Protein AF-A0A354P435-F1 (afdb_monomer)

pLDDT: mean 75.94, std 20.51, range [33.28, 97.5]

Structure (mmCIF, N/CA/C/O backbone):
data_AF-A0A354P435-F1
#
_entry.id   AF-A0A354P435-F1
#
loop_
_atom_site.group_PDB
_atom_site.id
_atom_site.type_symbol
_atom_site.label_atom_id
_atom_site.label_alt_id
_atom_site.label_comp_id
_atom_site.label_asym_id
_atom_site.label_entity_id
_atom_site.label_seq_id
_atom_site.pdbx_PDB_ins_code
_atom_site.Cartn_x
_atom_site.Cartn_y
_atom_site.Cartn_z
_atom_site.occupancy
_atom_site.B_iso_or_equiv
_atom_site.auth_seq_id
_atom_site.auth_comp_id
_atom_site.auth_asym_id
_atom_site.auth_atom_id
_atom_site.pdbx_PDB_model_num
ATOM 1 N N . MET A 1 1 ? 33.238 3.729 32.862 1.00 51.59 1 MET A N 1
ATOM 2 C CA . MET A 1 1 ? 32.490 3.722 31.586 1.00 51.59 1 MET A CA 1
ATOM 3 C C . MET A 1 1 ? 31.095 3.192 31.867 1.00 51.59 1 MET A C 1
ATOM 5 O O . MET A 1 1 ? 30.917 1.983 31.965 1.00 51.59 1 MET A O 1
ATOM 9 N N . GLU A 1 2 ? 30.137 4.091 32.095 1.00 50.66 2 GLU A N 1
ATOM 10 C CA . GLU A 1 2 ? 28.719 3.740 32.222 1.00 50.66 2 GLU A CA 1
ATOM 11 C C . GLU A 1 2 ? 28.223 3.178 30.891 1.00 50.66 2 GLU A C 1
ATOM 13 O O . GLU A 1 2 ? 28.259 3.849 29.859 1.00 50.66 2 GLU A O 1
ATOM 18 N N . LYS A 1 3 ? 27.780 1.921 30.902 1.00 51.03 3 LYS A N 1
ATOM 19 C CA . LYS A 1 3 ? 26.996 1.368 29.804 1.00 51.03 3 LYS A CA 1
ATOM 20 C C . LYS A 1 3 ? 25.630 2.036 29.884 1.00 51.03 3 LYS A C 1
ATOM 22 O O . LYS A 1 3 ? 24.844 1.690 30.760 1.00 51.03 3 LYS A O 1
ATOM 27 N N . ALA A 1 4 ? 25.383 3.011 29.013 1.00 50.28 4 ALA A N 1
ATOM 28 C CA . ALA A 1 4 ? 24.051 3.561 28.829 1.00 50.28 4 ALA A CA 1
ATOM 29 C C . ALA A 1 4 ? 23.113 2.398 28.491 1.00 50.28 4 ALA A C 1
ATOM 31 O O . ALA A 1 4 ? 23.251 1.755 27.447 1.00 50.28 4 ALA A O 1
ATOM 32 N N . ASP A 1 5 ? 22.222 2.092 29.430 1.00 56.50 5 ASP A N 1
ATOM 33 C CA . ASP A 1 5 ? 21.156 1.125 29.258 1.00 56.50 5 ASP A CA 1
ATOM 34 C C . ASP A 1 5 ? 20.372 1.569 28.020 1.00 56.50 5 ASP A C 1
ATOM 36 O O . ASP A 1 5 ? 19.836 2.683 27.984 1.00 56.50 5 ASP A O 1
ATOM 40 N N . LEU A 1 6 ? 20.401 0.749 26.962 1.00 55.97 6 LEU A N 1
ATOM 41 C CA . LEU A 1 6 ? 19.628 0.920 25.729 1.00 55.97 6 LEU A CA 1
ATOM 42 C C . LEU A 1 6 ? 18.161 0.678 26.090 1.00 55.97 6 LEU A C 1
ATOM 44 O O . LEU A 1 6 ? 17.543 -0.332 25.757 1.00 55.97 6 LEU A O 1
ATOM 48 N N . SER A 1 7 ? 17.660 1.647 26.852 1.00 48.50 7 SER A N 1
ATOM 49 C CA . SER A 1 7 ? 16.337 1.789 27.403 1.00 48.50 7 SER A CA 1
ATOM 50 C C . SER A 1 7 ? 15.348 1.432 26.321 1.00 48.50 7 SER A C 1
ATOM 52 O O . SER A 1 7 ? 15.351 2.011 25.231 1.00 48.50 7 SER A O 1
ATOM 54 N N . GLN A 1 8 ? 14.546 0.422 26.641 1.00 54.41 8 GLN A N 1
ATOM 55 C CA . GLN A 1 8 ? 13.443 -0.101 25.858 1.00 54.41 8 GLN A CA 1
ATOM 56 C C . GLN A 1 8 ? 12.551 1.060 25.412 1.00 54.41 8 GLN A C 1
ATOM 58 O O . GLN A 1 8 ? 11.610 1.462 26.103 1.00 54.41 8 GLN A O 1
ATOM 63 N N . LYS A 1 9 ? 12.879 1.641 24.255 1.00 67.12 9 LYS A N 1
ATOM 64 C CA . LYS A 1 9 ? 12.172 2.789 23.704 1.00 67.12 9 LYS A CA 1
ATOM 65 C C . LYS A 1 9 ? 10.749 2.317 23.462 1.00 67.12 9 LYS A C 1
ATOM 67 O O . LYS A 1 9 ? 10.516 1.437 22.631 1.00 67.12 9 LYS A O 1
ATOM 72 N N . ARG A 1 10 ? 9.814 2.822 24.272 1.00 72.81 10 ARG A N 1
ATOM 73 C CA . ARG A 1 10 ? 8.423 2.365 24.237 1.00 72.81 10 ARG A CA 1
ATOM 74 C C . ARG A 1 10 ? 7.924 2.451 22.793 1.00 72.81 10 ARG A C 1
ATOM 76 O O . ARG A 1 10 ? 8.144 3.482 22.153 1.00 72.81 10 ARG A O 1
ATOM 83 N N . PRO A 1 11 ? 7.274 1.398 22.270 1.00 77.50 11 PRO A N 1
ATOM 84 C CA . PRO A 1 11 ? 6.798 1.407 20.898 1.00 77.50 11 PRO A CA 1
ATOM 85 C C . PRO A 1 11 ? 5.846 2.587 20.714 1.00 77.50 11 PRO A C 1
ATOM 87 O O . PRO A 1 11 ? 4.908 2.764 21.498 1.00 77.50 11 PRO A O 1
ATOM 90 N N . VAL A 1 12 ? 6.101 3.399 19.690 1.00 88.69 12 VAL A N 1
ATOM 91 C CA . VAL A 1 12 ? 5.253 4.542 19.353 1.00 88.69 12 VAL A CA 1
ATOM 92 C C . VAL A 1 12 ? 3.862 4.014 19.007 1.00 88.69 12 VAL A C 1
ATOM 94 O O . VAL A 1 12 ? 3.699 3.195 18.102 1.00 88.69 12 VAL A O 1
ATOM 97 N N . ARG A 1 13 ? 2.849 4.452 19.761 1.00 88.31 13 ARG A N 1
ATOM 98 C CA . ARG A 1 13 ? 1.451 4.070 19.539 1.00 88.31 13 ARG A CA 1
ATOM 99 C C . ARG A 1 13 ? 0.707 5.224 18.893 1.00 88.31 13 ARG A C 1
ATOM 101 O O . ARG A 1 13 ? 0.706 6.337 19.414 1.00 88.31 13 ARG A O 1
ATOM 108 N N . LEU A 1 14 ? 0.040 4.941 17.782 1.00 96.12 14 LEU A N 1
ATOM 109 C CA . LEU A 1 14 ? -0.891 5.891 17.185 1.00 96.12 14 LEU A CA 1
ATOM 110 C C . LEU A 1 14 ? -2.218 5.808 17.942 1.00 96.12 14 LEU A C 1
ATOM 112 O O . LEU A 1 14 ? -2.542 4.770 18.519 1.00 96.12 14 LEU A O 1
ATOM 116 N N . HIS A 1 15 ? -3.008 6.872 17.928 1.00 97.06 15 HIS A N 1
ATOM 117 C CA . HIS A 1 15 ? -4.337 6.860 18.526 1.00 97.06 15 HIS A CA 1
ATOM 118 C C . HIS A 1 15 ? -5.317 7.679 17.692 1.00 97.06 15 HIS A C 1
ATOM 120 O O . HIS A 1 15 ? -4.935 8.631 17.017 1.00 97.06 15 HIS A O 1
ATOM 126 N N . TYR A 1 16 ? -6.593 7.304 17.737 1.00 96.25 16 TYR A N 1
ATOM 127 C CA . TYR A 1 16 ? -7.681 8.123 17.208 1.00 96.25 16 TYR A CA 1
ATOM 128 C C . TYR A 1 16 ? -8.895 8.071 18.130 1.00 96.25 16 TYR A C 1
ATOM 130 O O . TYR A 1 16 ? -9.105 7.094 18.847 1.00 96.25 16 TYR A O 1
ATOM 138 N N . THR A 1 17 ? -9.726 9.106 18.068 1.00 96.62 17 THR A N 1
ATOM 139 C CA . THR A 1 17 ? -10.997 9.150 18.793 1.00 96.62 17 THR A CA 1
ATOM 140 C C . THR A 1 17 ? -12.108 8.575 17.918 1.00 96.62 17 THR A C 1
ATOM 142 O O . THR A 1 17 ? -12.339 9.027 16.791 1.00 96.62 17 THR A O 1
ATOM 145 N N . ASN A 1 18 ? -12.796 7.542 18.404 1.00 94.81 18 ASN A N 1
ATOM 146 C CA . ASN A 1 18 ? -13.918 6.944 17.686 1.00 94.81 18 ASN A CA 1
ATOM 147 C C . ASN A 1 18 ? -15.184 7.825 17.766 1.00 94.81 18 ASN A C 1
ATOM 149 O O . ASN A 1 18 ? -15.210 8.860 18.425 1.00 94.81 18 ASN A O 1
ATOM 153 N N . SER A 1 19 ? -16.266 7.412 17.098 1.00 90.44 19 SER A N 1
ATOM 154 C CA . SER A 1 19 ? -17.538 8.157 17.120 1.00 90.44 19 SER A CA 1
ATOM 155 C C . SER A 1 19 ? -18.195 8.227 18.503 1.00 90.44 19 SER A C 1
ATOM 157 O O . SER A 1 19 ? -19.074 9.053 18.703 1.00 90.44 19 SER A O 1
ATOM 159 N N . LYS A 1 20 ? -17.770 7.382 19.449 1.00 94.94 20 LYS A N 1
ATOM 160 C CA . LYS A 1 20 ? -18.228 7.362 20.844 1.00 94.94 20 LYS A CA 1
ATOM 161 C C . LYS A 1 20 ? -17.321 8.186 21.772 1.00 94.94 20 LYS A C 1
ATOM 163 O O . LYS A 1 20 ? -17.438 8.057 22.984 1.00 94.94 20 LYS A O 1
ATOM 168 N N . GLY A 1 21 ? -16.366 8.949 21.233 1.00 95.81 21 GLY A N 1
ATOM 169 C CA . GLY A 1 21 ? -15.419 9.735 22.031 1.00 95.81 21 GLY A CA 1
ATOM 170 C C . GLY A 1 21 ? -14.309 8.922 22.709 1.00 95.81 21 GLY A C 1
ATOM 171 O O . GLY A 1 21 ? -13.486 9.496 23.414 1.00 95.81 21 GLY A O 1
ATOM 172 N N . LYS A 1 22 ? -14.235 7.599 22.501 1.00 96.81 22 LYS A N 1
ATOM 173 C CA . LYS A 1 22 ? -13.189 6.756 23.103 1.00 96.81 22 LYS A CA 1
ATOM 174 C C . LYS A 1 22 ? -11.916 6.795 22.264 1.00 96.81 22 LYS A C 1
ATOM 176 O O . LYS A 1 22 ? -11.985 6.656 21.039 1.00 96.81 22 LYS A O 1
ATOM 181 N N . GLN A 1 23 ? -10.767 6.917 22.926 1.00 97.06 23 GLN A N 1
ATOM 182 C CA . GLN A 1 23 ? -9.469 6.748 22.280 1.00 97.06 23 GLN A CA 1
ATOM 183 C C . GLN A 1 23 ? -9.223 5.274 21.952 1.00 97.06 23 GLN A C 1
ATOM 185 O O . GLN A 1 23 ? -9.435 4.387 22.777 1.00 97.06 23 GLN A O 1
ATOM 190 N N . VAL A 1 24 ? -8.770 5.021 20.731 1.00 96.69 24 VAL A N 1
ATOM 191 C CA . VAL A 1 24 ? -8.401 3.699 20.232 1.00 96.69 24 VAL A CA 1
ATOM 192 C C . VAL A 1 24 ? -6.930 3.742 19.850 1.00 96.69 24 VAL A C 1
ATOM 194 O O . VAL A 1 24 ? -6.546 4.509 18.966 1.00 96.69 24 VAL A O 1
ATOM 197 N N . CYS A 1 25 ? -6.119 2.918 20.510 1.00 96.88 25 CYS A N 1
ATOM 198 C CA . CYS A 1 25 ? -4.714 2.721 20.164 1.00 96.88 25 CYS A CA 1
ATOM 199 C C . CYS A 1 25 ? -4.604 1.922 18.864 1.00 96.88 25 CYS A C 1
ATOM 201 O O . CYS A 1 25 ? -5.295 0.920 18.706 1.00 96.88 25 CYS A O 1
ATOM 203 N N . ILE A 1 26 ? -3.721 2.335 17.959 1.00 97.38 26 ILE A N 1
ATOM 204 C CA . ILE A 1 26 ? -3.451 1.648 16.698 1.00 97.38 26 ILE A CA 1
ATOM 205 C C . ILE A 1 26 ? -2.001 1.151 16.689 1.00 97.38 26 ILE A C 1
ATOM 207 O O . ILE A 1 26 ? -1.064 1.919 16.928 1.00 97.38 26 ILE A O 1
ATOM 211 N N . GLY A 1 27 ? -1.816 -0.130 16.367 1.00 96.56 27 GLY A N 1
ATOM 212 C CA . GLY A 1 27 ? -0.502 -0.729 16.131 1.00 96.56 27 GLY A CA 1
ATOM 213 C C . GLY A 1 27 ? 0.021 -0.457 14.718 1.00 96.56 27 GLY A C 1
ATOM 214 O O . GLY A 1 27 ? -0.723 -0.556 13.743 1.00 96.56 27 GLY A O 1
ATOM 215 N N . ILE A 1 28 ? 1.311 -0.144 14.581 1.00 96.81 28 ILE A N 1
ATOM 216 C CA . ILE A 1 28 ? 1.961 0.024 13.273 1.00 96.81 28 ILE A CA 1
ATOM 217 C C . ILE A 1 28 ? 2.451 -1.342 12.779 1.00 96.81 28 ILE A C 1
ATOM 219 O O . ILE A 1 28 ? 3.323 -1.966 13.390 1.00 96.81 28 ILE A O 1
ATOM 223 N N . THR A 1 29 ? 1.910 -1.817 11.656 1.00 95.44 29 THR A N 1
ATOM 224 C CA . THR A 1 29 ? 2.346 -3.086 11.055 1.00 95.44 29 THR A CA 1
ATOM 225 C C . THR A 1 29 ? 3.684 -2.932 10.330 1.00 95.44 29 THR A C 1
ATOM 227 O O . THR A 1 29 ? 4.033 -1.856 9.840 1.00 95.44 29 THR A O 1
ATOM 230 N N . HIS A 1 30 ? 4.443 -4.025 10.201 1.00 94.56 30 HIS A N 1
ATOM 231 C CA . HIS A 1 30 ? 5.669 -4.037 9.393 1.00 94.56 30 HIS A CA 1
ATOM 232 C C . HIS A 1 30 ? 5.403 -3.634 7.928 1.00 94.56 30 HIS A C 1
ATOM 234 O O . HIS A 1 30 ? 6.165 -2.869 7.336 1.00 94.56 30 HIS A O 1
ATOM 240 N N . HIS A 1 31 ? 4.272 -4.073 7.361 1.00 93.94 31 HIS A N 1
ATOM 241 C CA . HIS A 1 31 ? 3.876 -3.701 6.003 1.00 93.94 31 HIS A CA 1
ATOM 242 C C . HIS A 1 31 ? 3.685 -2.187 5.848 1.00 93.94 31 HIS A C 1
ATOM 244 O O . HIS A 1 31 ? 4.185 -1.601 4.885 1.00 93.94 31 HIS A O 1
ATOM 250 N N . ALA A 1 32 ? 3.009 -1.542 6.803 1.00 95.56 32 ALA A N 1
ATOM 251 C CA . ALA A 1 32 ? 2.801 -0.100 6.779 1.00 95.56 32 ALA A CA 1
ATOM 252 C C . ALA A 1 32 ? 4.120 0.681 6.824 1.00 95.56 32 ALA A C 1
ATOM 254 O O . ALA A 1 32 ? 4.269 1.616 6.040 1.00 95.56 32 ALA A O 1
ATOM 255 N N . ARG A 1 33 ? 5.097 0.259 7.643 1.00 96.06 33 ARG A N 1
ATOM 256 C CA . ARG A 1 33 ? 6.444 0.867 7.681 1.00 96.06 33 ARG A CA 1
ATOM 257 C C . ARG A 1 33 ? 7.120 0.820 6.316 1.00 96.06 33 ARG A C 1
ATOM 259 O O . ARG A 1 33 ? 7.499 1.854 5.771 1.00 96.06 33 ARG A O 1
ATOM 266 N N . LYS A 1 34 ? 7.188 -0.375 5.716 1.00 93.88 34 LYS A N 1
ATOM 267 C CA . LYS A 1 34 ? 7.800 -0.575 4.393 1.00 93.88 34 LYS A CA 1
ATOM 268 C C . LYS A 1 34 ? 7.133 0.294 3.330 1.00 93.88 34 LYS A C 1
ATOM 270 O O . LYS A 1 34 ? 7.813 0.908 2.511 1.00 93.88 34 LYS A O 1
ATOM 275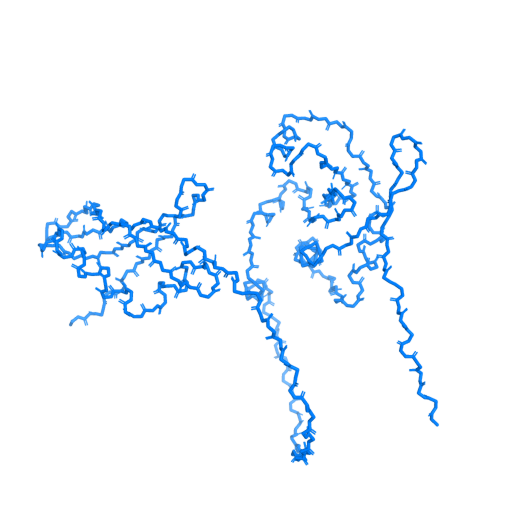 N N . ARG A 1 35 ? 5.799 0.371 3.340 1.00 94.19 35 ARG A N 1
ATOM 276 C CA . ARG A 1 35 ? 5.052 1.215 2.400 1.00 94.19 35 ARG A CA 1
ATOM 277 C C . ARG A 1 35 ? 5.284 2.694 2.641 1.00 94.19 35 ARG A C 1
ATOM 279 O O . ARG A 1 35 ? 5.464 3.413 1.666 1.00 94.19 35 ARG A O 1
ATOM 286 N N . PHE A 1 36 ? 5.328 3.135 3.892 1.00 95.69 36 PHE A N 1
ATOM 287 C CA . PHE A 1 36 ? 5.611 4.524 4.224 1.00 95.69 36 PHE A CA 1
ATOM 288 C C . PHE A 1 36 ? 6.972 4.962 3.674 1.00 95.69 36 PHE A C 1
ATOM 290 O O . PHE A 1 36 ? 7.004 5.923 2.915 1.00 95.69 36 PHE A O 1
ATOM 297 N N . ILE A 1 37 ? 8.047 4.205 3.931 1.00 94.44 37 ILE A N 1
ATOM 298 C CA . ILE A 1 37 ? 9.397 4.488 3.402 1.00 94.44 37 ILE A CA 1
ATOM 299 C C . ILE A 1 37 ? 9.375 4.586 1.870 1.00 94.44 37 ILE A C 1
ATOM 301 O O . ILE A 1 37 ? 9.835 5.570 1.297 1.00 94.44 37 ILE A O 1
ATOM 305 N N . GLN A 1 38 ? 8.764 3.602 1.198 1.00 91.38 38 GLN A N 1
ATOM 306 C CA . GLN A 1 38 ? 8.655 3.604 -0.265 1.00 91.38 38 GLN A CA 1
ATOM 307 C C . GLN A 1 38 ? 7.917 4.838 -0.796 1.00 91.38 38 GLN A C 1
ATOM 309 O O . GLN A 1 38 ? 8.295 5.390 -1.823 1.00 91.38 38 GLN A O 1
ATOM 314 N N . ARG A 1 39 ? 6.827 5.258 -0.143 1.00 93.12 39 ARG A N 1
ATOM 315 C CA . ARG A 1 39 ? 6.047 6.421 -0.590 1.00 93.12 39 ARG A CA 1
ATOM 316 C C . ARG A 1 39 ? 6.707 7.736 -0.220 1.00 93.12 39 ARG A C 1
ATOM 318 O O . ARG A 1 39 ? 6.530 8.695 -0.965 1.00 93.12 39 ARG A O 1
ATOM 325 N N . TRP A 1 40 ? 7.467 7.761 0.869 1.00 94.25 40 TRP A N 1
ATOM 326 C CA . TRP A 1 40 ? 8.209 8.927 1.316 1.00 94.25 40 TRP A CA 1
ATOM 327 C C . TRP A 1 40 ? 9.180 9.394 0.240 1.00 94.25 40 TRP A C 1
ATOM 329 O O . TRP A 1 40 ? 9.009 10.500 -0.257 1.00 94.25 40 TRP A O 1
ATOM 339 N N . GLY A 1 41 ? 10.079 8.521 -0.228 1.00 90.81 41 GLY A N 1
ATOM 340 C CA . GLY A 1 41 ? 11.044 8.878 -1.277 1.00 90.81 41 GLY A CA 1
ATOM 341 C C . GLY A 1 41 ? 10.390 9.317 -2.595 1.00 90.81 41 GLY A C 1
ATOM 342 O O . GLY A 1 41 ? 10.936 10.130 -3.328 1.00 90.81 41 GLY A O 1
ATOM 343 N N . CYS A 1 42 ? 9.171 8.853 -2.895 1.00 88.06 42 CYS A N 1
ATOM 344 C CA . CYS A 1 42 ? 8.434 9.315 -4.076 1.00 88.06 42 CYS A CA 1
ATOM 345 C C . CYS A 1 42 ? 7.790 10.703 -3.908 1.00 88.06 42 CYS A C 1
ATOM 347 O O . CYS A 1 42 ? 7.512 11.393 -4.900 1.00 88.06 42 CYS A O 1
ATOM 349 N N . ILE A 1 43 ? 7.428 11.079 -2.681 1.00 91.06 43 ILE A N 1
ATOM 350 C CA . ILE A 1 43 ? 6.786 12.366 -2.388 1.00 91.06 43 ILE A CA 1
ATOM 351 C C . ILE A 1 43 ? 7.848 13.430 -2.107 1.00 91.06 43 ILE A C 1
ATOM 353 O O . ILE A 1 43 ? 7.715 14.527 -2.644 1.00 91.06 43 ILE A O 1
ATOM 357 N N . TYR A 1 44 ? 8.881 13.073 -1.346 1.00 91.69 44 TYR A N 1
ATOM 358 C CA . TYR A 1 44 ? 9.967 13.923 -0.864 1.00 91.69 44 TYR A CA 1
ATOM 359 C C . TYR A 1 44 ? 11.315 13.346 -1.331 1.00 91.69 44 TYR A C 1
ATOM 361 O O . TYR A 1 44 ? 12.010 12.703 -0.545 1.00 91.69 44 TYR A O 1
ATOM 369 N N . PRO A 1 45 ? 11.667 13.502 -2.620 1.00 90.12 45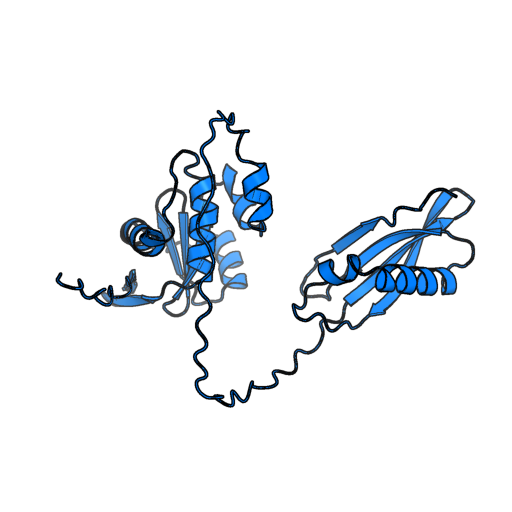 PRO A N 1
ATOM 370 C CA . PRO A 1 45 ? 12.885 12.906 -3.173 1.00 90.12 45 PRO A CA 1
ATOM 371 C C . PRO A 1 45 ? 14.165 13.473 -2.546 1.00 90.12 45 PRO A C 1
ATOM 373 O O . PRO A 1 45 ? 15.150 12.754 -2.436 1.00 90.12 45 PRO A O 1
ATOM 376 N N . ASP A 1 46 ? 14.127 14.720 -2.074 1.00 93.69 46 ASP A N 1
ATOM 377 C CA . ASP A 1 46 ? 15.288 15.420 -1.510 1.00 93.69 46 ASP A CA 1
ATOM 378 C C . ASP A 1 46 ? 15.432 15.215 0.008 1.00 93.69 46 ASP A C 1
ATOM 380 O O . ASP A 1 46 ? 16.228 15.880 0.666 1.00 93.69 46 ASP A O 1
ATOM 384 N N . THR A 1 47 ? 14.615 14.345 0.606 1.00 92.62 47 THR A N 1
ATOM 385 C CA . THR A 1 47 ? 14.604 14.116 2.054 1.00 92.62 47 THR A CA 1
ATOM 386 C C . THR A 1 47 ? 14.714 12.633 2.350 1.00 92.62 47 THR A C 1
ATOM 388 O O . THR A 1 47 ? 13.732 11.889 2.264 1.00 92.62 47 THR A O 1
ATOM 391 N N . GLU A 1 48 ? 15.906 12.208 2.755 1.00 90.81 48 GLU A N 1
ATOM 392 C CA . GLU A 1 48 ? 16.121 10.848 3.228 1.00 90.81 48 GLU A CA 1
ATOM 393 C C . GLU A 1 48 ? 15.391 10.605 4.552 1.00 90.81 48 GLU A C 1
ATOM 395 O O . GLU A 1 48 ? 15.325 11.464 5.434 1.00 90.81 48 GLU A O 1
ATOM 400 N N . LEU A 1 49 ? 14.805 9.415 4.674 1.00 93.69 49 LEU A N 1
ATOM 401 C CA . LEU A 1 49 ? 14.086 8.992 5.866 1.00 93.69 49 LEU A CA 1
ATOM 402 C C . LEU A 1 49 ? 14.897 7.914 6.578 1.00 93.69 49 LEU A C 1
ATOM 404 O O . LEU A 1 49 ? 15.001 6.795 6.076 1.00 93.69 49 LEU A O 1
ATOM 408 N N . ASP A 1 50 ? 15.416 8.239 7.762 1.00 93.06 50 ASP A N 1
ATOM 409 C CA . ASP A 1 50 ? 16.108 7.272 8.614 1.00 93.06 50 ASP A CA 1
ATOM 410 C C . ASP A 1 50 ? 15.131 6.165 9.067 1.00 93.0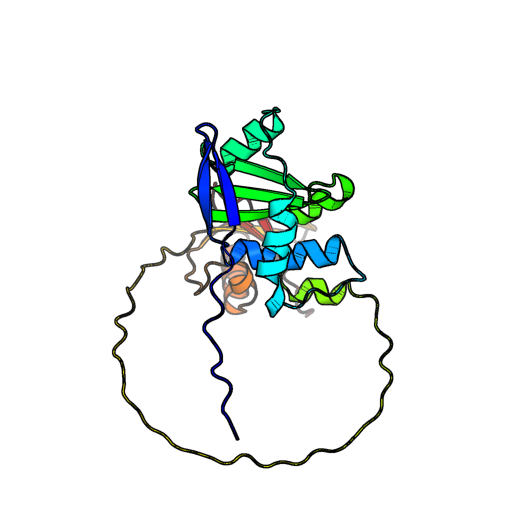6 50 ASP A C 1
ATOM 412 O O . ASP A 1 50 ? 14.133 6.476 9.739 1.00 93.06 50 ASP A O 1
ATOM 416 N N . PRO A 1 51 ? 15.407 4.878 8.759 1.00 89.81 51 PRO A N 1
ATOM 417 C CA . PRO A 1 51 ? 14.612 3.739 9.206 1.00 89.81 51 PRO A CA 1
ATOM 418 C C . PRO A 1 51 ? 14.311 3.723 10.711 1.00 89.81 51 PRO A C 1
ATOM 420 O O . PRO A 1 51 ? 13.213 3.316 11.099 1.00 89.81 51 PRO A O 1
ATOM 423 N N . ALA A 1 52 ? 15.231 4.197 11.560 1.00 90.12 52 ALA A N 1
ATOM 424 C CA . ALA A 1 52 ? 15.044 4.218 13.013 1.00 90.12 52 ALA A CA 1
ATOM 425 C C . ALA A 1 52 ? 13.984 5.239 13.473 1.00 90.12 52 ALA A C 1
ATOM 427 O O . ALA A 1 52 ? 13.440 5.128 14.574 1.00 90.12 52 ALA A O 1
ATOM 428 N N . THR A 1 53 ? 13.650 6.217 12.625 1.00 94.56 53 THR A N 1
ATOM 429 C CA . THR A 1 53 ? 12.692 7.296 12.925 1.00 94.56 53 THR A CA 1
ATOM 430 C C . THR A 1 53 ? 11.324 7.108 12.269 1.00 94.56 53 THR A C 1
ATOM 432 O O . THR A 1 53 ? 10.415 7.909 12.502 1.00 94.56 53 THR A O 1
ATOM 435 N N . VAL A 1 54 ? 11.141 6.042 11.483 1.00 95.88 54 VAL A N 1
ATOM 436 C CA . VAL A 1 54 ? 9.933 5.807 10.673 1.00 95.88 54 VAL A CA 1
ATOM 437 C C . VAL A 1 54 ? 8.662 5.816 11.517 1.00 95.88 54 VAL A C 1
ATOM 439 O O . VAL A 1 54 ? 7.698 6.483 11.148 1.00 95.88 54 VAL A O 1
ATOM 442 N N . ASP A 1 55 ? 8.652 5.133 12.662 1.00 96.38 55 ASP A N 1
ATOM 443 C CA . ASP A 1 55 ? 7.463 5.062 13.520 1.00 96.38 55 ASP A CA 1
ATOM 444 C C . ASP A 1 55 ? 7.101 6.433 14.107 1.00 96.38 55 ASP A C 1
ATOM 446 O O . ASP A 1 55 ? 5.926 6.806 14.130 1.00 96.38 55 ASP A O 1
ATOM 450 N N . SER A 1 56 ? 8.107 7.219 14.501 1.00 95.81 56 SER A N 1
ATOM 451 C CA . SER A 1 56 ? 7.920 8.595 14.972 1.00 95.81 56 SER A CA 1
ATOM 452 C C . SER A 1 56 ? 7.356 9.491 13.871 1.00 95.81 56 SER A C 1
ATOM 454 O O . SER A 1 56 ? 6.417 10.245 14.114 1.00 95.81 56 SER A O 1
ATOM 456 N N . LYS A 1 57 ? 7.870 9.372 12.641 1.00 96.62 57 LYS A N 1
ATOM 457 C CA . LYS A 1 57 ? 7.392 10.146 11.486 1.00 96.62 57 LYS A CA 1
ATOM 458 C C . LYS A 1 57 ? 5.982 9.750 11.061 1.00 96.62 57 LYS A C 1
ATOM 460 O O . LYS A 1 57 ? 5.166 10.620 10.765 1.00 96.62 57 LYS A O 1
ATOM 465 N N . ILE A 1 58 ? 5.654 8.458 11.090 1.00 97.06 58 ILE A N 1
ATOM 466 C CA . ILE A 1 58 ? 4.279 7.989 10.887 1.00 97.06 58 ILE A CA 1
ATOM 467 C C . ILE A 1 58 ? 3.362 8.608 11.944 1.00 97.06 58 ILE A C 1
ATOM 469 O O . ILE A 1 58 ? 2.295 9.096 11.586 1.00 97.06 58 ILE A O 1
ATOM 473 N N . ALA A 1 59 ? 3.766 8.625 13.217 1.00 97.19 59 ALA A N 1
ATOM 474 C CA . ALA A 1 59 ? 2.963 9.201 14.292 1.00 97.19 59 ALA A CA 1
ATOM 475 C C . ALA A 1 59 ? 2.746 10.706 14.150 1.00 97.19 59 ALA A C 1
ATOM 477 O O . ALA A 1 59 ? 1.610 11.165 14.268 1.00 97.19 59 ALA A O 1
ATOM 478 N N . GLU A 1 60 ? 3.800 11.448 13.822 1.00 96.25 60 GLU A N 1
ATOM 479 C CA . GLU A 1 60 ? 3.751 12.887 13.556 1.00 96.25 60 GLU A CA 1
ATOM 480 C C . GLU A 1 60 ? 2.747 13.222 12.443 1.00 96.25 60 GLU A C 1
ATOM 482 O O . GLU A 1 60 ? 1.874 14.073 12.619 1.00 96.25 60 GLU A O 1
ATOM 487 N N . PHE A 1 61 ? 2.818 12.512 11.312 1.00 97.06 61 PHE A N 1
ATOM 488 C CA . PHE A 1 61 ? 1.895 12.724 10.196 1.00 97.06 61 PHE A CA 1
ATOM 489 C C . PHE A 1 61 ? 0.480 12.244 10.518 1.00 97.06 61 PHE A C 1
ATOM 491 O O . PHE A 1 61 ? -0.493 12.881 10.115 1.00 97.06 61 PHE A O 1
ATOM 498 N N . PHE A 1 62 ? 0.346 11.121 11.229 1.00 97.50 62 PHE A N 1
ATOM 499 C CA . PHE A 1 62 ? -0.952 10.558 11.584 1.00 97.50 62 PHE A CA 1
ATOM 500 C C . PHE A 1 62 ? -1.725 11.471 12.541 1.00 97.50 62 PHE A C 1
ATOM 502 O O . PHE A 1 62 ? -2.933 11.636 12.372 1.00 97.50 62 PHE A O 1
ATOM 509 N N . ALA A 1 63 ? -1.042 12.116 13.490 1.00 96.62 63 ALA A N 1
ATOM 510 C CA . ALA A 1 63 ? -1.647 13.064 14.429 1.00 96.62 63 ALA A CA 1
ATOM 511 C C . ALA A 1 63 ? -2.348 14.240 13.725 1.00 96.62 63 ALA A C 1
ATOM 513 O O . ALA A 1 63 ? -3.315 14.789 14.244 1.00 96.62 63 ALA A O 1
ATOM 514 N N . GLN A 1 64 ? -1.911 14.584 12.512 1.00 97.38 64 GLN A N 1
ATOM 515 C CA . GLN A 1 64 ? -2.468 15.673 11.707 1.00 97.38 64 GLN A CA 1
ATOM 516 C C . GLN A 1 64 ? -3.539 15.201 10.708 1.00 97.38 64 GLN A C 1
ATOM 518 O O . GLN A 1 64 ? -3.957 15.949 9.816 1.00 97.38 64 GLN A O 1
ATOM 523 N N . THR A 1 65 ? -3.959 13.937 10.786 1.00 97.00 65 THR A N 1
ATOM 524 C CA . THR A 1 65 ? -4.923 13.373 9.840 1.00 97.00 65 THR A CA 1
ATOM 525 C C . THR A 1 65 ? -6.364 13.716 10.170 1.00 97.00 65 THR A C 1
ATOM 527 O O . THR A 1 65 ? -6.786 13.806 11.318 1.00 97.00 65 THR A O 1
ATOM 530 N N . ILE A 1 66 ? -7.166 13.814 9.111 1.00 95.62 66 ILE A N 1
ATOM 531 C CA . ILE A 1 66 ? -8.615 13.943 9.199 1.00 95.62 66 ILE A CA 1
ATOM 532 C C . ILE A 1 66 ? -9.244 12.620 8.763 1.00 95.62 66 ILE A C 1
ATOM 534 O O . ILE A 1 66 ? -9.021 12.142 7.639 1.00 95.62 66 ILE A O 1
ATOM 538 N N . ARG A 1 67 ? -10.069 12.035 9.642 1.00 95.38 67 ARG A N 1
ATOM 539 C CA . ARG A 1 67 ? -10.864 10.841 9.323 1.00 95.38 67 ARG A CA 1
ATOM 540 C C . ARG A 1 67 ? -11.845 11.159 8.197 1.00 95.38 67 ARG A C 1
ATOM 542 O O . ARG A 1 67 ? -12.691 12.041 8.319 1.00 95.38 67 ARG A O 1
ATOM 549 N N . GLN A 1 68 ? -11.764 10.399 7.112 1.00 91.81 68 GLN A N 1
ATOM 550 C CA . GLN A 1 68 ? -12.664 10.534 5.973 1.00 91.81 68 GLN A CA 1
ATOM 551 C C . GLN A 1 68 ? -14.024 9.916 6.318 1.00 91.81 68 GLN A C 1
ATOM 553 O O . GLN A 1 68 ? -14.118 8.711 6.546 1.00 91.81 68 GLN A O 1
ATOM 558 N N . LYS A 1 69 ? -15.072 10.747 6.369 1.00 87.38 69 LYS A N 1
ATOM 559 C CA . LYS A 1 69 ? -16.456 10.316 6.645 1.00 87.38 69 LYS A CA 1
ATOM 560 C C . LYS A 1 69 ? -17.271 10.070 5.371 1.00 87.38 69 LYS A C 1
ATOM 562 O O . LYS A 1 69 ? -18.243 9.326 5.408 1.00 87.38 69 LYS A O 1
ATOM 567 N N . THR A 1 70 ? -16.886 10.687 4.254 1.00 79.44 70 THR A N 1
ATOM 568 C CA . THR A 1 70 ? -17.672 10.666 3.016 1.00 79.44 70 THR A CA 1
ATOM 569 C C . THR A 1 70 ? -17.356 9.435 2.166 1.00 79.44 70 THR A C 1
ATOM 571 O O . THR A 1 70 ? -16.194 9.126 1.876 1.00 79.44 70 THR A O 1
ATOM 574 N N . TYR A 1 71 ? -18.412 8.738 1.744 1.00 71.56 71 TYR A N 1
ATOM 575 C CA . TYR A 1 71 ? -18.329 7.484 0.998 1.00 71.56 71 TYR A CA 1
ATOM 576 C C . TYR A 1 71 ? -18.666 7.673 -0.483 1.00 71.56 71 TYR A C 1
ATOM 578 O O . TYR A 1 71 ? -19.731 7.272 -0.954 1.00 71.56 71 TYR A O 1
ATOM 586 N N . ASP A 1 72 ? -17.726 8.219 -1.250 1.00 77.75 72 ASP A N 1
ATOM 587 C CA . ASP A 1 72 ? -17.851 8.233 -2.710 1.00 77.75 72 ASP A CA 1
ATOM 588 C C . ASP A 1 72 ? -17.916 6.807 -3.286 1.00 77.75 72 ASP A C 1
ATOM 590 O O . ASP A 1 72 ? -17.474 5.830 -2.668 1.00 77.75 72 ASP A O 1
ATOM 594 N N . ARG A 1 73 ? -18.357 6.667 -4.545 1.00 79.00 73 ARG A N 1
ATOM 595 C CA . ARG A 1 73 ? -18.314 5.393 -5.302 1.00 79.00 73 ARG A CA 1
ATOM 596 C C . ARG A 1 73 ? -16.941 4.701 -5.219 1.00 79.00 73 ARG A C 1
ATOM 598 O O . ARG A 1 73 ? -16.844 3.474 -5.122 1.00 79.00 73 ARG A O 1
ATOM 605 N N . LYS A 1 74 ? -15.862 5.492 -5.197 1.00 71.81 74 LYS A N 1
ATOM 606 C CA . LYS A 1 74 ? -14.482 5.013 -5.011 1.00 71.81 74 LYS A CA 1
ATOM 607 C C . LYS A 1 74 ? -14.243 4.445 -3.609 1.00 71.81 74 LYS A C 1
ATOM 609 O O . LYS A 1 74 ? -13.576 3.422 -3.488 1.00 71.81 74 LYS A O 1
ATOM 614 N N . HIS A 1 75 ? -14.809 5.057 -2.574 1.00 70.56 75 HIS A N 1
ATOM 615 C CA . HIS A 1 75 ? -14.728 4.569 -1.199 1.00 70.56 75 HIS A CA 1
ATOM 616 C C . HIS A 1 75 ? -15.466 3.235 -1.051 1.00 70.56 75 HIS A C 1
ATOM 618 O O . HIS A 1 75 ? -14.891 2.284 -0.533 1.00 70.56 75 HIS A O 1
ATOM 624 N N . LYS A 1 76 ? -16.673 3.107 -1.622 1.00 77.81 76 LYS A N 1
ATOM 625 C CA . LYS A 1 76 ? -17.399 1.822 -1.678 1.00 77.81 76 LYS A CA 1
ATOM 626 C C . LYS A 1 76 ? -16.561 0.718 -2.332 1.00 77.81 76 LYS A C 1
ATOM 628 O O . LYS A 1 76 ? -16.537 -0.412 -1.858 1.00 77.81 76 LYS A O 1
ATOM 633 N N . THR A 1 77 ? -15.820 1.050 -3.391 1.00 77.25 77 THR A N 1
ATOM 634 C CA . THR A 1 77 ? -14.896 0.105 -4.045 1.00 77.25 77 THR A CA 1
ATOM 635 C C . THR A 1 77 ? -13.731 -0.290 -3.133 1.00 77.25 77 THR A C 1
ATOM 637 O O . THR A 1 77 ? -13.311 -1.442 -3.151 1.00 77.25 77 THR A O 1
ATOM 640 N N . ARG A 1 78 ? -13.197 0.642 -2.335 1.00 72.06 78 ARG A N 1
ATOM 641 C CA . ARG A 1 78 ? -12.110 0.366 -1.384 1.00 72.06 78 ARG A CA 1
ATOM 642 C C . ARG A 1 78 ? -12.579 -0.457 -0.178 1.00 72.06 78 ARG A C 1
ATOM 644 O O . ARG A 1 78 ? -11.896 -1.412 0.170 1.00 72.06 78 ARG A O 1
ATOM 651 N N . LEU A 1 79 ? -13.767 -0.177 0.368 1.00 75.88 79 LEU A N 1
ATOM 652 C CA . LEU A 1 79 ? -14.436 -1.012 1.383 1.00 75.88 79 LEU A CA 1
ATOM 653 C C . LEU A 1 79 ? -14.585 -2.465 0.909 1.00 75.88 79 LEU A C 1
ATOM 655 O O . LEU A 1 79 ? -14.326 -3.388 1.666 1.00 75.88 79 LEU A O 1
ATOM 659 N N . LYS A 1 80 ? -14.914 -2.692 -0.372 1.00 77.75 80 LYS A N 1
ATOM 660 C CA . LYS A 1 80 ? -14.949 -4.053 -0.937 1.00 77.75 80 LYS A CA 1
ATOM 661 C C . LYS A 1 80 ? -13.587 -4.765 -0.934 1.00 77.75 80 LYS A C 1
ATOM 663 O O . LYS A 1 80 ? -13.574 -5.988 -0.947 1.00 77.75 80 LYS A O 1
ATOM 668 N N . ARG A 1 81 ? -12.462 -4.037 -0.964 1.00 75.56 81 ARG A N 1
ATOM 669 C CA . ARG A 1 81 ? -11.110 -4.634 -0.980 1.00 75.56 81 ARG A CA 1
ATOM 670 C C . ARG A 1 81 ? -10.560 -4.902 0.412 1.00 75.56 81 ARG A C 1
ATOM 672 O O . ARG A 1 81 ? -9.932 -5.932 0.605 1.00 75.56 81 ARG A O 1
ATOM 679 N N . HIS A 1 82 ? -10.734 -3.952 1.327 1.00 72.38 82 HIS A N 1
ATOM 680 C CA . HIS A 1 82 ? -10.124 -4.015 2.656 1.00 72.38 82 HIS A CA 1
ATOM 681 C C . HIS A 1 82 ? -11.077 -4.571 3.723 1.00 72.38 82 HIS A C 1
ATOM 683 O O . HIS A 1 82 ? -10.618 -5.139 4.703 1.00 72.38 82 HIS A O 1
ATOM 689 N N . GLY A 1 83 ? -12.393 -4.495 3.513 1.00 80.19 83 GLY A N 1
ATOM 690 C CA . GLY A 1 83 ? -13.401 -4.924 4.482 1.00 80.19 83 GLY A CA 1
ATOM 691 C C . GLY A 1 83 ? -14.293 -3.769 4.934 1.00 80.19 83 GLY A C 1
ATOM 692 O O . GLY A 1 83 ? -14.054 -2.606 4.607 1.00 80.19 83 GLY A O 1
ATOM 693 N N . LYS A 1 84 ? -15.366 -4.097 5.666 1.00 80.56 84 LYS A N 1
ATOM 694 C CA . LYS A 1 84 ? -16.345 -3.109 6.158 1.00 80.56 84 LYS A CA 1
ATOM 695 C C . LYS A 1 84 ? -15.784 -2.229 7.281 1.00 80.56 84 LYS A C 1
ATOM 697 O O . LYS A 1 84 ? -16.171 -1.069 7.371 1.00 80.56 84 LYS A O 1
ATOM 702 N N . ASP A 1 85 ? -14.835 -2.750 8.053 1.00 86.62 85 ASP A N 1
ATOM 703 C CA . ASP A 1 85 ? -14.284 -2.089 9.245 1.00 86.62 85 ASP A CA 1
ATOM 704 C C . ASP A 1 85 ? -13.041 -1.234 8.954 1.00 86.62 85 ASP A C 1
ATOM 706 O O . ASP A 1 85 ? -12.332 -0.785 9.855 1.00 86.62 85 ASP A O 1
ATOM 710 N N . THR A 1 86 ? -12.769 -0.974 7.674 1.00 92.19 86 THR A N 1
ATOM 711 C CA . THR A 1 86 ? -11.632 -0.156 7.264 1.00 92.19 86 THR A CA 1
ATOM 712 C C . THR A 1 86 ? -11.925 1.334 7.422 1.00 92.19 86 THR A C 1
ATOM 714 O O . THR A 1 86 ? -12.861 1.882 6.836 1.00 92.19 86 THR A O 1
ATOM 717 N N . LEU A 1 87 ? -11.051 2.018 8.153 1.00 94.25 87 LEU A N 1
ATOM 718 C CA . LEU A 1 87 ? -11.053 3.458 8.354 1.00 94.25 87 LEU A CA 1
ATOM 719 C C . LEU A 1 87 ? -9.947 4.122 7.533 1.00 94.25 87 LEU A C 1
ATOM 721 O O . LEU A 1 87 ? -8.827 3.622 7.434 1.00 94.25 87 LEU A O 1
ATOM 725 N N . TYR A 1 88 ? -10.259 5.290 6.975 1.00 94.12 88 TYR A N 1
ATOM 726 C CA . TYR A 1 88 ? -9.331 6.064 6.155 1.00 94.12 88 TYR A CA 1
ATOM 727 C C . TYR A 1 88 ? -9.047 7.405 6.821 1.00 94.12 88 TYR A C 1
ATOM 729 O O . TYR A 1 88 ? -9.964 8.185 7.093 1.00 94.12 88 TYR A O 1
ATOM 737 N N . PHE A 1 89 ? -7.770 7.687 7.033 1.00 96.25 89 PHE A N 1
ATOM 738 C CA . PHE A 1 89 ? -7.272 8.922 7.623 1.00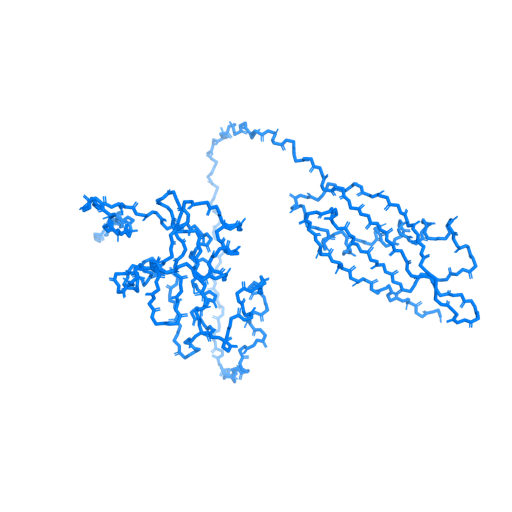 96.25 89 PHE A CA 1
ATOM 739 C C . PHE A 1 89 ? -6.391 9.622 6.597 1.00 96.25 89 PHE A C 1
ATOM 741 O O . PHE A 1 89 ? -5.493 9.008 6.026 1.00 96.25 89 PHE A O 1
ATOM 748 N N . LYS A 1 90 ? -6.664 10.890 6.299 1.00 95.25 90 LYS A N 1
ATOM 749 C CA . LYS A 1 90 ? -5.961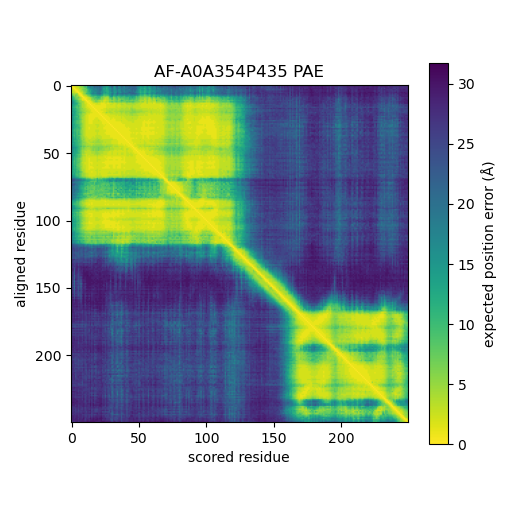 11.622 5.240 1.00 95.25 90 LYS A CA 1
ATOM 750 C C . LYS A 1 90 ? -5.229 12.819 5.825 1.00 95.25 90 LYS A C 1
ATOM 752 O O . LYS A 1 90 ? -5.832 13.593 6.561 1.00 95.25 90 LYS A O 1
ATOM 757 N N . HIS A 1 91 ? -3.971 12.989 5.437 1.00 95.44 91 HIS A N 1
ATOM 758 C CA . HIS A 1 91 ? -3.186 14.189 5.701 1.00 95.44 91 HIS A CA 1
ATOM 759 C C . HIS A 1 91 ? -2.298 14.478 4.490 1.00 95.44 91 HIS A C 1
ATOM 761 O O . HIS A 1 91 ? -1.612 13.578 4.002 1.00 95.44 91 HIS A O 1
ATOM 767 N N . SER A 1 92 ? -2.321 15.717 3.989 1.00 93.00 92 SER A N 1
ATOM 768 C CA . SER A 1 92 ? -1.512 16.137 2.838 1.00 93.00 92 SER A CA 1
ATOM 769 C C . SER A 1 92 ? -1.620 15.145 1.651 1.00 93.00 92 SER A C 1
ATOM 771 O O . SER A 1 92 ? -2.719 14.846 1.158 1.00 93.00 92 SER A O 1
ATOM 773 N N . HIS A 1 93 ? -0.493 14.596 1.195 1.00 93.81 93 HIS A N 1
ATOM 774 C CA . HIS A 1 93 ? -0.384 13.641 0.095 1.00 93.81 93 HIS A CA 1
ATOM 775 C C . HIS A 1 93 ? -0.537 12.174 0.506 1.00 93.81 93 HIS A C 1
ATOM 777 O O . HIS A 1 93 ? -0.430 11.310 -0.364 1.00 93.81 93 HIS A O 1
ATOM 783 N N . LEU A 1 94 ? -0.837 11.873 1.770 1.00 95.69 94 LEU A N 1
ATOM 784 C CA . LEU A 1 94 ? -0.917 10.510 2.295 1.00 95.69 94 LEU A CA 1
ATOM 785 C C . LEU A 1 94 ? -2.336 10.146 2.750 1.00 95.69 94 LEU A C 1
ATOM 787 O O . LEU A 1 94 ? -3.124 10.990 3.185 1.00 95.69 94 LEU A O 1
ATOM 791 N N . THR A 1 95 ? -2.685 8.872 2.590 1.00 95.88 95 THR A N 1
ATOM 792 C CA . THR A 1 95 ? -3.864 8.233 3.179 1.00 95.88 95 THR A CA 1
ATOM 793 C C . THR A 1 95 ? -3.391 7.040 4.002 1.00 95.88 95 THR A C 1
ATOM 795 O O . THR A 1 95 ? -2.802 6.106 3.463 1.00 95.88 95 THR A O 1
ATOM 798 N N . PHE A 1 96 ? -3.690 7.055 5.292 1.00 97.00 96 PHE A N 1
ATOM 799 C CA . PHE A 1 96 ? -3.446 5.973 6.234 1.00 97.00 96 PHE A CA 1
ATOM 800 C C . PHE A 1 96 ? -4.692 5.088 6.303 1.00 97.00 96 PHE A C 1
ATOM 802 O O . PHE A 1 96 ? -5.808 5.585 6.494 1.00 97.00 96 PHE A O 1
ATOM 809 N N . ILE A 1 97 ? -4.504 3.785 6.104 1.00 95.44 97 ILE A N 1
ATOM 810 C CA . ILE A 1 97 ? -5.581 2.793 6.072 1.00 95.44 97 ILE A CA 1
ATOM 811 C C . ILE A 1 97 ? -5.496 1.966 7.348 1.00 95.44 97 ILE A C 1
ATOM 813 O O . ILE A 1 97 ? -4.525 1.238 7.552 1.00 95.44 97 ILE A O 1
ATOM 817 N N . VAL A 1 98 ? -6.505 2.096 8.204 1.00 96.50 98 VAL A N 1
ATOM 818 C CA . VAL A 1 98 ? -6.570 1.450 9.518 1.00 96.50 98 VAL A CA 1
ATOM 819 C C . VAL A 1 98 ? -7.690 0.419 9.514 1.00 96.50 98 VAL A C 1
ATOM 821 O O . VAL A 1 98 ? -8.785 0.698 9.036 1.00 96.50 98 VAL A O 1
ATOM 824 N N . GLN A 1 99 ? -7.428 -0.760 10.059 1.00 94.44 99 GLN A N 1
ATOM 825 C CA . GLN A 1 99 ? -8.397 -1.841 10.209 1.00 94.44 99 GLN A CA 1
ATOM 826 C C . GLN A 1 99 ? -8.080 -2.597 11.496 1.00 94.44 99 GLN A C 1
ATOM 828 O O . GLN A 1 99 ? -6.908 -2.807 11.788 1.00 94.44 99 GLN A O 1
ATOM 833 N N . ASP A 1 100 ? -9.102 -2.944 12.279 1.00 93.62 100 ASP A N 1
ATOM 834 C CA . ASP A 1 100 ? -8.964 -3.739 13.509 1.00 93.62 100 ASP A CA 1
ATOM 835 C C . ASP A 1 100 ? -7.882 -3.211 14.466 1.00 93.62 100 ASP A C 1
ATOM 837 O O . ASP A 1 100 ? -7.048 -3.950 14.977 1.00 93.62 100 ASP A O 1
ATOM 841 N N . ALA A 1 101 ? -7.865 -1.888 14.676 1.00 94.50 101 ALA A N 1
ATOM 842 C CA . ALA A 1 101 ? -6.857 -1.206 15.496 1.00 94.50 101 ALA A CA 1
ATOM 843 C C . ALA A 1 101 ? -5.396 -1.431 15.031 1.00 94.50 101 ALA A C 1
ATOM 845 O O . ALA A 1 101 ? -4.451 -1.300 15.808 1.00 94.50 101 ALA A O 1
ATOM 846 N N . ALA A 1 102 ? -5.186 -1.692 13.741 1.00 95.69 102 ALA A N 1
ATOM 847 C CA . ALA A 1 102 ? -3.873 -1.783 13.116 1.00 95.69 102 ALA A CA 1
ATOM 848 C C . ALA A 1 102 ? -3.774 -0.869 11.886 1.00 95.69 102 ALA A C 1
ATOM 850 O O . ALA A 1 102 ? -4.696 -0.768 11.074 1.00 95.69 102 ALA A O 1
ATOM 851 N N . LEU A 1 103 ? -2.635 -0.196 11.726 1.00 96.94 103 LEU A N 1
ATOM 852 C CA . LEU A 1 103 ? -2.304 0.533 10.510 1.00 96.94 103 LEU A CA 1
ATOM 853 C C . LEU A 1 103 ? -1.871 -0.489 9.457 1.00 96.94 103 LEU A C 1
ATOM 855 O O . LEU A 1 103 ? -0.747 -0.996 9.492 1.00 96.94 103 LEU A O 1
ATOM 859 N N . LEU A 1 104 ? -2.775 -0.794 8.530 1.00 95.00 104 LEU A N 1
ATOM 860 C CA . LEU A 1 104 ? -2.583 -1.820 7.512 1.00 95.00 104 LEU A CA 1
ATOM 861 C C . LEU A 1 104 ? -1.583 -1.363 6.447 1.00 95.00 104 LEU A C 1
ATOM 863 O O . LEU A 1 104 ? -0.678 -2.104 6.071 1.00 95.00 104 LEU A O 1
ATOM 867 N N . THR A 1 105 ? -1.749 -0.140 5.935 1.00 95.50 105 THR A N 1
ATOM 868 C CA . THR A 1 105 ? -0.891 0.405 4.877 1.00 95.50 105 THR A CA 1
ATOM 869 C C . THR A 1 105 ? -0.985 1.930 4.775 1.00 95.50 105 THR A C 1
ATOM 871 O O . THR A 1 105 ? -1.860 2.560 5.376 1.00 95.50 105 THR A O 1
ATOM 874 N N . VAL A 1 106 ? -0.086 2.515 3.981 1.00 95.62 106 VAL A N 1
ATOM 875 C CA . VAL A 1 106 ? -0.065 3.941 3.641 1.00 95.62 106 VAL A CA 1
ATOM 876 C C . VAL A 1 106 ? -0.081 4.098 2.118 1.00 95.62 106 VAL A C 1
ATOM 878 O O . VAL A 1 106 ? 0.750 3.534 1.405 1.00 95.62 106 VAL A O 1
ATOM 881 N N . GLU A 1 107 ? -1.039 4.874 1.617 1.00 94.38 107 GLU A N 1
ATOM 882 C CA . GLU A 1 107 ? -1.231 5.177 0.198 1.00 94.38 107 GLU A CA 1
ATOM 883 C C . GLU A 1 107 ? -0.916 6.642 -0.122 1.00 94.38 107 GLU A C 1
ATOM 885 O O . GLU A 1 107 ? -1.158 7.539 0.682 1.00 94.38 107 GLU A O 1
ATOM 890 N N . ILE A 1 108 ? -0.490 6.905 -1.359 1.00 93.88 108 ILE A N 1
ATOM 891 C CA . ILE A 1 108 ? -0.420 8.259 -1.910 1.00 93.88 108 ILE A CA 1
ATOM 892 C C . ILE A 1 108 ? -1.824 8.718 -2.328 1.00 93.88 108 ILE A C 1
ATOM 894 O O . ILE A 1 108 ? -2.483 8.112 -3.182 1.00 93.88 108 ILE A O 1
ATOM 898 N N . SER A 1 109 ? -2.272 9.822 -1.740 1.00 89.25 109 SER A N 1
ATOM 899 C CA . SER A 1 109 ? -3.536 10.504 -2.028 1.00 89.25 109 SER A CA 1
ATOM 900 C C . SER A 1 109 ? -3.502 11.276 -3.345 1.00 89.25 109 SER A C 1
ATOM 902 O O . SER A 1 109 ? -4.529 11.354 -4.031 1.00 89.25 109 SER A O 1
ATOM 904 N N . ASN A 1 110 ? -2.344 11.845 -3.695 1.00 88.25 110 ASN A N 1
ATOM 905 C CA . ASN A 1 110 ? -2.175 12.686 -4.879 1.00 88.25 110 ASN A CA 1
ATOM 906 C C . ASN A 1 110 ? -2.527 11.908 -6.161 1.00 88.25 110 ASN A C 1
ATOM 908 O O . ASN A 1 110 ? -2.087 10.776 -6.352 1.00 88.25 110 ASN A O 1
ATOM 912 N N . ARG A 1 111 ? -3.353 12.503 -7.031 1.00 83.44 111 ARG A N 1
ATOM 913 C CA . ARG A 1 111 ? -3.852 11.866 -8.256 1.00 83.44 111 ARG A CA 1
ATOM 914 C C . ARG A 1 111 ? -2.720 11.547 -9.232 1.00 83.44 111 ARG A C 1
ATOM 916 O O . ARG A 1 111 ? -2.722 10.441 -9.764 1.00 83.44 111 ARG A O 1
ATOM 923 N N . SER A 1 112 ? -1.768 12.463 -9.422 1.00 84.06 112 SER A N 1
ATOM 924 C CA . SER A 1 112 ? -0.668 12.292 -10.384 1.00 84.06 112 SER A CA 1
ATOM 925 C C . SER A 1 112 ? 0.265 11.144 -10.007 1.00 84.06 112 SER A C 1
ATOM 927 O O . SER A 1 112 ? 0.735 10.426 -10.877 1.00 84.06 112 SER A O 1
ATOM 929 N N . LYS A 1 113 ? 0.467 10.911 -8.706 1.00 83.62 113 LYS A N 1
ATOM 930 C CA . LYS A 1 113 ? 1.391 9.900 -8.167 1.00 83.62 113 LYS A CA 1
ATOM 931 C C . LYS A 1 113 ? 0.692 8.625 -7.667 1.00 83.62 113 LYS A C 1
ATOM 933 O O . LYS A 1 113 ? 1.327 7.746 -7.095 1.00 83.62 113 LYS A O 1
ATOM 938 N N . ARG A 1 114 ? -0.623 8.476 -7.877 1.00 82.88 114 ARG A N 1
ATOM 939 C CA . ARG A 1 114 ? -1.399 7.342 -7.334 1.00 82.88 114 ARG A CA 1
ATOM 940 C C . ARG A 1 114 ? -1.066 6.000 -7.986 1.00 82.88 114 ARG A C 1
ATOM 942 O O . ARG A 1 114 ? -1.274 4.960 -7.363 1.00 82.88 114 ARG A O 1
ATOM 949 N N . TYR A 1 115 ? -0.582 6.004 -9.228 1.00 81.81 115 TYR A N 1
ATOM 950 C CA . TYR A 1 115 ? -0.177 4.777 -9.925 1.00 81.81 115 TYR A CA 1
ATOM 951 C C . TYR A 1 115 ? 0.903 4.017 -9.143 1.00 81.81 115 TYR A C 1
ATOM 953 O O . TYR A 1 115 ? 0.875 2.787 -9.103 1.00 81.81 115 TYR A O 1
ATOM 961 N N . LEU A 1 116 ? 1.744 4.752 -8.408 1.00 80.19 116 LEU A N 1
ATOM 962 C CA . LEU A 1 116 ? 2.781 4.203 -7.546 1.00 80.19 116 LEU A CA 1
ATOM 963 C C . LEU A 1 116 ? 2.196 3.247 -6.503 1.00 80.19 116 LEU A C 1
ATOM 965 O O . LEU A 1 116 ? 2.806 2.216 -6.243 1.00 80.19 116 LEU A O 1
ATOM 969 N N . ASN A 1 117 ? 0.986 3.494 -5.973 1.00 83.38 117 ASN A N 1
ATOM 970 C CA . ASN A 1 117 ? 0.337 2.622 -4.977 1.00 83.38 117 ASN A CA 1
ATOM 971 C C . ASN A 1 117 ? 0.199 1.165 -5.450 1.00 83.38 117 ASN A C 1
ATOM 973 O O . ASN A 1 117 ? 0.204 0.256 -4.622 1.00 83.38 117 ASN A O 1
ATOM 977 N N . LYS A 1 118 ? 0.091 0.942 -6.767 1.00 78.75 118 LYS A N 1
ATOM 978 C CA . LYS A 1 118 ? -0.020 -0.393 -7.372 1.00 78.75 118 LYS A CA 1
ATOM 979 C C . LYS A 1 118 ? 1.331 -1.073 -7.576 1.00 78.75 118 LYS A C 1
ATOM 981 O O . LYS A 1 118 ? 1.378 -2.296 -7.660 1.00 78.75 118 LYS A O 1
ATOM 986 N N . GLN A 1 119 ? 2.413 -0.305 -7.649 1.00 67.19 119 GLN A N 1
ATOM 987 C CA . GLN A 1 119 ? 3.742 -0.860 -7.839 1.00 67.19 119 GLN A CA 1
ATOM 988 C C . GLN A 1 119 ? 4.222 -1.495 -6.529 1.00 67.19 119 GLN A C 1
ATOM 990 O O . GLN A 1 119 ? 4.416 -0.841 -5.496 1.00 67.19 119 GLN A O 1
ATOM 995 N N . GLN A 1 120 ? 4.371 -2.816 -6.564 1.00 57.16 120 GLN A N 1
ATOM 996 C CA . GLN A 1 120 ? 5.158 -3.575 -5.603 1.00 57.16 120 GLN A CA 1
ATOM 997 C C . GLN A 1 120 ? 6.611 -3.537 -6.086 1.00 57.16 120 GLN A C 1
ATOM 999 O O . GLN A 1 120 ? 7.122 -4.547 -6.547 1.00 57.16 120 GLN A O 1
ATOM 1004 N N . HIS A 1 121 ? 7.262 -2.371 -6.077 1.00 48.62 121 HIS A N 1
ATOM 1005 C CA . HIS A 1 121 ? 8.680 -2.357 -6.429 1.00 48.62 121 HIS A CA 1
ATOM 1006 C C . HIS A 1 121 ? 9.452 -3.171 -5.392 1.00 48.62 121 HIS A C 1
ATOM 1008 O O . HIS A 1 121 ? 9.321 -2.943 -4.179 1.00 48.62 121 HIS A O 1
ATOM 1014 N N . SER A 1 122 ? 10.230 -4.137 -5.882 1.00 45.62 122 SER A N 1
ATOM 1015 C CA . SER A 1 122 ? 11.332 -4.699 -5.118 1.00 45.62 122 SER A CA 1
ATOM 1016 C C . SER A 1 122 ? 12.295 -3.549 -4.778 1.00 45.62 122 SER A C 1
ATOM 1018 O O . SER A 1 122 ? 12.434 -2.618 -5.577 1.00 45.62 122 SER A O 1
ATOM 1020 N N . PRO A 1 123 ? 12.948 -3.561 -3.603 1.00 47.62 123 PRO A N 1
ATOM 1021 C CA . PRO A 1 123 ? 13.916 -2.527 -3.217 1.00 47.62 123 PRO A CA 1
ATOM 1022 C C . PRO A 1 123 ? 14.976 -2.248 -4.298 1.00 47.62 123 PRO A C 1
ATOM 1024 O O . PRO A 1 123 ? 15.408 -1.113 -4.458 1.00 47.62 123 PRO A O 1
ATOM 1027 N N . VAL A 1 124 ? 15.303 -3.264 -5.103 1.00 47.97 124 VAL A N 1
ATOM 1028 C CA . VAL A 1 124 ? 16.263 -3.213 -6.215 1.00 47.97 124 VAL A CA 1
ATOM 1029 C C . VAL A 1 124 ? 15.868 -2.210 -7.308 1.00 47.97 124 VAL A C 1
ATOM 1031 O O . VAL A 1 124 ? 16.731 -1.562 -7.887 1.00 47.97 124 VAL A O 1
ATOM 1034 N N . GLN A 1 125 ? 14.574 -2.017 -7.580 1.00 45.81 125 GLN A N 1
ATOM 1035 C CA . GLN A 1 125 ? 14.135 -1.114 -8.653 1.00 45.81 125 GLN A CA 1
ATOM 1036 C C . GLN A 1 125 ? 14.154 0.366 -8.257 1.00 45.81 125 GLN A C 1
ATOM 1038 O O . GLN A 1 125 ? 14.208 1.216 -9.136 1.00 45.81 125 GLN A O 1
ATOM 1043 N N . LEU A 1 126 ? 14.139 0.696 -6.962 1.00 49.44 126 LEU A N 1
ATOM 1044 C CA . LEU A 1 126 ? 14.216 2.092 -6.511 1.00 49.44 126 LEU A CA 1
ATOM 1045 C C . LEU A 1 126 ? 15.636 2.666 -6.636 1.00 49.44 126 LEU A C 1
ATOM 1047 O O . LEU A 1 126 ? 15.773 3.859 -6.882 1.00 49.44 126 LEU A O 1
ATOM 1051 N N . ALA A 1 127 ? 16.671 1.821 -6.572 1.00 51.41 127 ALA A N 1
ATOM 1052 C CA . ALA A 1 127 ? 18.054 2.236 -6.816 1.00 51.41 127 ALA A CA 1
ATOM 1053 C C . ALA A 1 127 ? 18.307 2.644 -8.282 1.00 51.41 127 ALA A C 1
ATOM 1055 O O . ALA A 1 127 ? 19.147 3.496 -8.542 1.00 51.41 127 ALA A O 1
ATOM 1056 N N . ALA A 1 128 ? 17.545 2.098 -9.238 1.00 45.00 128 ALA A N 1
ATOM 1057 C CA . ALA A 1 128 ? 17.684 2.411 -10.664 1.00 45.00 128 ALA A CA 1
ATOM 1058 C C . ALA A 1 128 ? 17.055 3.757 -11.082 1.00 45.00 128 ALA A C 1
ATOM 1060 O O . ALA A 1 128 ? 17.287 4.219 -12.195 1.00 45.00 128 ALA A O 1
ATOM 1061 N N . TYR A 1 129 ? 16.255 4.381 -10.209 1.00 42.75 129 TYR A N 1
ATOM 1062 C CA . TYR A 1 129 ? 15.638 5.693 -10.451 1.00 42.75 129 TYR A CA 1
ATOM 1063 C C . TYR A 1 129 ? 16.313 6.836 -9.685 1.00 42.75 129 TYR A C 1
ATOM 1065 O O . TYR A 1 129 ? 15.906 7.988 -9.840 1.00 42.75 129 TYR A O 1
ATOM 1073 N N . ALA A 1 130 ? 17.339 6.547 -8.879 1.00 44.12 130 ALA A N 1
ATOM 1074 C CA . ALA A 1 130 ? 18.200 7.595 -8.358 1.00 44.12 130 ALA A CA 1
ATOM 1075 C C . ALA A 1 130 ? 19.017 8.169 -9.534 1.00 44.12 130 ALA A C 1
ATOM 1077 O O . ALA A 1 130 ? 19.653 7.392 -10.252 1.00 44.12 130 ALA A O 1
ATOM 1078 N N . PRO A 1 131 ? 18.995 9.494 -9.786 1.00 41.16 131 PRO A N 1
ATOM 1079 C CA . PRO A 1 131 ? 19.886 10.089 -10.775 1.00 41.16 131 PRO A CA 1
ATOM 1080 C C . PRO A 1 131 ? 21.333 9.717 -10.416 1.00 41.16 131 PRO A C 1
ATOM 1082 O O . PRO A 1 131 ? 21.653 9.672 -9.225 1.00 41.16 131 PRO A O 1
ATOM 1085 N N . PRO A 1 132 ? 22.195 9.412 -11.405 1.00 39.62 132 PRO A N 1
ATOM 1086 C CA . PRO A 1 132 ? 23.537 8.910 -11.148 1.00 39.62 132 PRO A CA 1
ATOM 1087 C C . PRO A 1 132 ? 24.285 9.912 -10.274 1.00 39.62 132 PRO A C 1
ATOM 1089 O O . PRO A 1 132 ? 24.640 11.006 -10.719 1.00 39.62 132 PRO A O 1
ATOM 1092 N N . GLN A 1 133 ? 24.503 9.549 -9.010 1.00 45.09 133 GLN A N 1
ATOM 1093 C CA . GLN A 1 133 ? 25.377 10.324 -8.154 1.00 45.09 133 GLN A CA 1
ATOM 1094 C C . GLN A 1 133 ? 26.791 10.166 -8.699 1.00 45.09 133 GLN A C 1
ATOM 1096 O O . GLN A 1 133 ? 27.311 9.056 -8.813 1.00 45.09 133 GLN A O 1
ATOM 1101 N N . ARG A 1 134 ? 27.388 11.295 -9.091 1.00 38.22 134 ARG A N 1
ATOM 1102 C CA . ARG A 1 134 ? 28.801 11.375 -9.454 1.00 38.22 134 ARG A CA 1
ATOM 1103 C C . ARG A 1 134 ? 29.623 10.849 -8.283 1.00 38.22 134 ARG A C 1
ATOM 1105 O O . ARG A 1 134 ? 29.746 11.516 -7.261 1.00 38.22 134 ARG A O 1
ATOM 1112 N N . CYS A 1 135 ? 30.191 9.663 -8.457 1.00 35.16 135 CYS A N 1
ATOM 1113 C CA . CYS A 1 135 ? 31.208 9.132 -7.571 1.00 35.16 135 CYS A CA 1
ATOM 1114 C C . CYS A 1 135 ? 32.450 10.027 -7.671 1.00 35.16 135 CYS A C 1
ATOM 1116 O O . CYS A 1 135 ? 33.118 10.055 -8.705 1.00 35.16 135 CYS A O 1
ATOM 1118 N N . CYS A 1 136 ? 32.769 10.756 -6.607 1.00 36.38 136 CYS A N 1
ATOM 1119 C CA . CYS A 1 136 ? 34.124 11.227 -6.368 1.00 36.38 136 CYS A CA 1
ATOM 1120 C C . CYS A 1 136 ? 34.854 10.173 -5.530 1.00 36.38 136 CYS A C 1
ATOM 1122 O O . CYS A 1 136 ? 34.476 9.847 -4.407 1.00 36.38 136 CYS A O 1
ATOM 1124 N N . ASN A 1 137 ? 35.897 9.615 -6.138 1.00 44.25 137 ASN A N 1
ATOM 1125 C CA . ASN A 1 137 ? 36.861 8.725 -5.514 1.00 44.25 137 ASN A CA 1
ATOM 1126 C C . ASN A 1 137 ? 37.675 9.486 -4.460 1.00 44.25 137 ASN A C 1
ATOM 1128 O O . ASN A 1 137 ? 38.067 10.624 -4.706 1.00 44.25 137 ASN A O 1
ATOM 1132 N N . THR A 1 138 ? 38.029 8.828 -3.356 1.00 39.41 138 THR A N 1
ATOM 1133 C CA . THR A 1 138 ? 39.431 8.710 -2.903 1.00 39.41 138 THR A CA 1
ATOM 1134 C C . THR A 1 138 ? 39.550 7.750 -1.711 1.00 39.41 138 THR A C 1
ATOM 1136 O O . THR A 1 138 ? 39.168 8.039 -0.585 1.00 39.41 138 THR A O 1
ATOM 1139 N N . SER A 1 139 ? 40.083 6.568 -2.024 1.00 49.38 139 SER A N 1
ATOM 1140 C CA . SER A 1 139 ? 41.028 5.742 -1.256 1.00 49.38 139 SER A CA 1
ATOM 1141 C C . SER A 1 139 ? 41.325 6.075 0.220 1.00 49.38 139 SER A C 1
ATOM 1143 O O . SER A 1 139 ? 41.947 7.102 0.493 1.00 49.38 139 SER A O 1
ATOM 1145 N N . LYS A 1 140 ? 41.159 5.081 1.114 1.00 49.28 140 LYS A N 1
ATOM 1146 C CA . LYS A 1 140 ? 42.262 4.633 1.996 1.00 49.28 140 LYS A CA 1
ATOM 1147 C C . LYS A 1 140 ? 42.026 3.275 2.687 1.00 49.28 140 LYS A C 1
ATOM 1149 O O . LYS A 1 140 ? 41.102 3.120 3.469 1.00 49.28 140 LYS A O 1
ATOM 1154 N N . ALA A 1 141 ? 42.935 2.357 2.348 1.00 37.09 141 ALA A N 1
ATOM 1155 C CA . ALA A 1 141 ? 43.584 1.277 3.105 1.00 37.09 141 ALA A CA 1
ATOM 1156 C C . ALA A 1 141 ? 42.801 0.372 4.086 1.00 37.09 141 ALA A C 1
ATOM 1158 O O . ALA A 1 141 ? 42.254 0.799 5.097 1.00 37.09 141 ALA A O 1
ATOM 1159 N N . CYS A 1 142 ? 42.918 -0.928 3.793 1.00 39.22 142 CYS A N 1
ATOM 1160 C CA . CYS A 1 142 ? 42.630 -2.094 4.627 1.00 39.22 142 CYS A CA 1
ATOM 1161 C C . CYS A 1 142 ? 43.615 -2.246 5.799 1.00 39.22 142 CYS A C 1
ATOM 1163 O O . CYS A 1 142 ? 44.790 -1.948 5.616 1.00 39.22 142 CYS A O 1
ATOM 1165 N N . SER A 1 143 ? 43.164 -2.845 6.910 1.00 39.56 143 SER A N 1
ATOM 1166 C CA . SER A 1 143 ? 43.716 -4.093 7.490 1.00 39.56 143 SER A CA 1
ATOM 1167 C C . SER A 1 143 ? 43.179 -4.314 8.912 1.00 39.56 143 SER A C 1
ATOM 1169 O O . SER A 1 143 ? 43.393 -3.475 9.784 1.00 39.56 143 SER A O 1
ATOM 1171 N N . GLY A 1 144 ? 42.523 -5.449 9.159 1.00 36.44 144 GLY A N 1
ATOM 1172 C CA . GLY A 1 144 ? 42.142 -5.906 10.498 1.00 36.44 14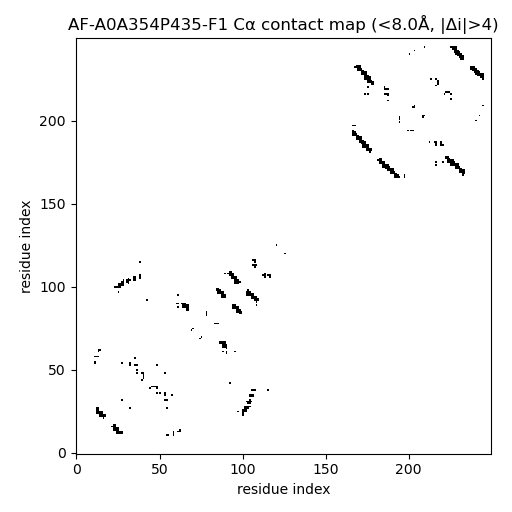4 GLY A CA 1
ATOM 1173 C C . GLY A 1 144 ? 41.606 -7.336 10.445 1.00 36.44 144 GLY A C 1
ATOM 1174 O O . GLY A 1 144 ? 40.573 -7.582 9.830 1.00 36.44 144 GLY A O 1
ATOM 1175 N N . GLU A 1 145 ? 42.368 -8.262 11.022 1.00 40.62 145 GLU A N 1
ATOM 1176 C CA . GLU A 1 145 ? 42.205 -9.722 11.015 1.00 40.62 145 GLU A CA 1
ATOM 1177 C C . GLU A 1 145 ? 40.916 -10.231 11.699 1.00 40.62 145 GLU A C 1
ATOM 1179 O O . GLU A 1 145 ? 40.374 -9.558 12.579 1.00 40.62 145 GLU A O 1
ATOM 1184 N N . PRO A 1 146 ? 40.438 -11.451 11.372 1.00 46.88 146 PRO A N 1
ATOM 1185 C CA . PRO A 1 146 ? 39.314 -12.071 12.061 1.00 46.88 146 PRO A CA 1
ATOM 1186 C C . PRO A 1 146 ? 39.780 -12.915 13.259 1.00 46.88 146 PRO A C 1
ATOM 1188 O O . PRO A 1 146 ? 40.436 -13.944 13.103 1.00 46.88 146 PRO A O 1
ATOM 1191 N N . THR A 1 147 ? 39.370 -12.534 14.468 1.00 39.19 147 THR A N 1
ATOM 1192 C CA . THR A 1 147 ? 39.487 -13.390 15.657 1.00 39.19 147 THR A CA 1
ATOM 1193 C C . THR A 1 147 ? 38.321 -14.378 15.704 1.00 39.19 147 THR A C 1
ATOM 1195 O O . THR A 1 147 ? 37.161 -13.993 15.860 1.00 39.19 147 THR A O 1
ATOM 1198 N N . GLN A 1 148 ? 38.640 -15.668 15.582 1.00 45.81 148 GLN A N 1
ATOM 1199 C CA . GLN A 1 148 ? 37.746 -16.780 15.900 1.00 45.81 148 GLN A CA 1
ATOM 1200 C C . GLN A 1 148 ? 37.366 -16.737 17.386 1.00 45.81 148 GLN A C 1
ATOM 1202 O O . GLN A 1 148 ? 38.243 -16.741 18.248 1.00 45.81 148 GLN A O 1
ATOM 1207 N N . SER A 1 149 ? 36.070 -16.782 17.703 1.00 40.31 149 SER A N 1
ATOM 1208 C CA . SER A 1 149 ? 35.629 -17.242 19.020 1.00 40.31 149 SER A CA 1
ATOM 1209 C C . SER A 1 149 ? 34.499 -18.258 18.872 1.00 40.31 149 SER A C 1
ATOM 1211 O O . SER A 1 149 ? 33.436 -18.012 18.301 1.00 40.31 149 SER A O 1
ATOM 1213 N N . GLN A 1 150 ? 34.811 -19.466 19.332 1.00 46.34 150 GLN A N 1
ATOM 1214 C CA . GLN A 1 150 ? 33.891 -20.571 19.504 1.00 46.34 150 GLN A CA 1
ATOM 1215 C C . GLN A 1 150 ? 33.098 -20.333 20.788 1.00 46.34 150 GLN A C 1
ATOM 1217 O O . GLN A 1 150 ? 33.663 -20.366 21.878 1.00 46.34 150 GLN A O 1
ATOM 1222 N N . HIS A 1 151 ? 31.781 -20.182 20.679 1.00 38.38 151 HIS A N 1
ATOM 1223 C CA . HIS A 1 151 ? 30.888 -20.453 21.799 1.00 38.38 151 HIS A CA 1
ATOM 1224 C C . HIS A 1 151 ? 29.691 -21.275 21.336 1.00 38.38 151 HIS A C 1
ATOM 1226 O O . HIS A 1 151 ? 28.733 -20.791 20.741 1.00 38.38 151 HIS A O 1
ATOM 1232 N N . SER A 1 152 ? 29.783 -22.559 21.660 1.00 50.47 152 SER A N 1
ATOM 1233 C CA . SER A 1 152 ? 28.712 -23.537 21.682 1.00 50.47 152 SER A CA 1
ATOM 1234 C C . SER A 1 152 ? 27.708 -23.194 22.784 1.00 50.47 152 SER A C 1
ATOM 1236 O O . SER A 1 152 ? 28.036 -23.245 23.969 1.00 50.47 152 SER A O 1
ATOM 1238 N N . ARG A 1 153 ? 26.453 -22.897 22.423 1.00 39.09 153 ARG A N 1
ATOM 1239 C CA . ARG A 1 153 ? 25.316 -23.009 23.350 1.00 39.09 153 ARG A CA 1
ATOM 1240 C C . ARG A 1 153 ? 24.043 -23.482 22.644 1.00 39.09 153 ARG A C 1
ATOM 1242 O O . ARG A 1 153 ? 23.469 -22.768 21.839 1.00 39.09 153 ARG A O 1
ATOM 1249 N N . LYS A 1 154 ? 23.631 -24.678 23.078 1.00 40.94 154 LYS A N 1
ATOM 1250 C CA . LYS A 1 154 ? 22.266 -25.200 23.270 1.00 40.94 154 LYS A CA 1
ATOM 1251 C C . LYS A 1 154 ? 21.299 -25.142 22.082 1.00 40.94 154 LYS A C 1
ATOM 1253 O O . LYS A 1 154 ? 20.694 -24.119 21.790 1.00 40.94 154 LYS A O 1
ATOM 1258 N N . ALA A 1 155 ? 21.068 -26.330 21.523 1.00 40.78 155 ALA A N 1
ATOM 1259 C CA . ALA A 1 155 ? 19.934 -26.652 20.674 1.00 40.78 155 ALA A CA 1
ATOM 1260 C C . ALA A 1 155 ? 18.613 -26.375 21.412 1.00 40.78 155 ALA A C 1
ATOM 1262 O O . ALA A 1 155 ? 18.302 -27.010 22.421 1.00 40.78 155 ALA A O 1
ATOM 1263 N N . ILE A 1 156 ? 17.851 -25.418 20.892 1.00 39.53 156 ILE A N 1
ATOM 1264 C CA . ILE A 1 156 ? 16.418 -25.299 21.135 1.00 39.53 156 ILE A CA 1
ATOM 1265 C C . ILE A 1 156 ? 15.766 -26.087 20.004 1.00 39.53 156 ILE A C 1
ATOM 1267 O O . ILE A 1 156 ? 15.971 -25.782 18.832 1.00 39.53 156 ILE A O 1
ATOM 1271 N N . ILE A 1 157 ? 15.035 -27.142 20.356 1.00 41.25 157 ILE A N 1
ATOM 1272 C CA . ILE A 1 157 ? 14.194 -27.876 19.413 1.00 41.25 157 ILE A CA 1
ATOM 1273 C C . ILE A 1 157 ? 12.986 -26.975 19.133 1.00 41.25 157 ILE A C 1
ATOM 1275 O O . ILE A 1 157 ? 11.996 -27.001 19.863 1.00 41.25 157 ILE A O 1
ATOM 1279 N N . GLU A 1 158 ? 13.097 -26.125 18.113 1.00 38.56 158 GLU A N 1
ATOM 1280 C CA . GLU A 1 158 ? 11.943 -25.490 17.483 1.00 38.56 158 GLU A CA 1
ATOM 1281 C C . GLU A 1 158 ? 11.205 -26.561 16.681 1.00 38.56 158 GLU A C 1
ATOM 1283 O O . GLU A 1 158 ? 11.644 -27.010 15.623 1.00 38.56 158 GLU A O 1
ATOM 1288 N N . VAL A 1 159 ? 10.070 -27.008 17.215 1.00 41.25 159 VAL A N 1
ATOM 1289 C CA . VAL A 1 159 ? 9.080 -27.738 16.429 1.00 41.25 159 VAL A CA 1
ATOM 1290 C C . VAL A 1 159 ? 8.404 -26.704 15.536 1.00 41.25 159 VAL A C 1
ATOM 1292 O O . VAL A 1 159 ? 7.437 -26.058 15.941 1.00 41.25 159 VAL A O 1
ATOM 1295 N N . GLU A 1 160 ? 8.946 -26.506 14.333 1.00 36.78 160 GLU A N 1
ATOM 1296 C CA . GLU A 1 160 ? 8.270 -25.718 13.309 1.00 36.78 160 GLU A CA 1
ATOM 1297 C C . GLU A 1 160 ? 6.894 -26.346 13.034 1.00 36.78 160 GLU A C 1
ATOM 1299 O O . GLU A 1 160 ? 6.805 -27.545 12.728 1.00 36.78 160 GLU A O 1
ATOM 1304 N N . PRO A 1 161 ? 5.793 -25.580 13.120 1.00 38.62 161 PRO A N 1
ATOM 1305 C CA . PRO A 1 161 ? 4.523 -26.063 12.623 1.00 38.62 161 PRO A CA 1
ATOM 1306 C C . PRO A 1 161 ? 4.692 -26.277 11.119 1.00 38.62 161 PRO A C 1
ATOM 1308 O O . PRO A 1 161 ? 4.878 -25.319 10.370 1.00 38.62 161 PRO A O 1
ATOM 1311 N N . LYS A 1 162 ? 4.620 -27.538 10.672 1.00 33.28 162 LYS A N 1
ATOM 1312 C CA . LYS A 1 162 ? 4.474 -27.892 9.255 1.00 33.28 162 LYS A CA 1
ATOM 1313 C C . LYS A 1 162 ? 3.155 -27.310 8.750 1.00 33.28 162 LYS A C 1
ATOM 1315 O O . LYS A 1 162 ? 2.142 -28.000 8.660 1.00 33.28 162 LYS A O 1
ATOM 1320 N N . VAL A 1 163 ? 3.157 -26.022 8.431 1.00 38.81 163 VAL A N 1
ATOM 1321 C CA . VAL A 1 163 ? 2.135 -25.407 7.602 1.00 38.81 163 VAL A CA 1
ATOM 1322 C C . VAL A 1 163 ? 2.307 -26.066 6.244 1.00 38.81 163 VAL A C 1
ATOM 1324 O O . VAL A 1 163 ? 3.261 -25.781 5.524 1.00 38.81 163 VAL A O 1
ATOM 1327 N N . GLN A 1 164 ? 1.425 -27.010 5.919 1.00 39.59 164 GLN A N 1
ATOM 1328 C CA . GLN A 1 164 ? 1.322 -27.534 4.564 1.00 39.59 164 GLN A CA 1
ATOM 1329 C C . GLN A 1 164 ? 0.894 -26.369 3.669 1.00 39.59 164 GLN A C 1
ATOM 1331 O O . GLN A 1 164 ? -0.292 -26.065 3.537 1.00 39.59 164 GLN A O 1
ATOM 1336 N N . LEU A 1 165 ? 1.873 -25.662 3.102 1.00 47.84 165 LEU A N 1
ATOM 1337 C CA . LEU A 1 165 ? 1.630 -24.728 2.018 1.00 47.84 165 LEU A CA 1
ATOM 1338 C C . LEU A 1 165 ? 1.104 -25.551 0.847 1.00 47.84 165 LEU A C 1
ATOM 1340 O O . LEU A 1 165 ? 1.858 -26.271 0.198 1.00 47.84 165 LEU A O 1
ATOM 1344 N N . ILE A 1 166 ? -0.204 -25.465 0.606 1.00 51.78 166 ILE A N 1
ATOM 1345 C CA . ILE A 1 166 ? -0.812 -25.987 -0.615 1.00 51.78 166 ILE A CA 1
ATOM 1346 C C . ILE A 1 166 ? -0.118 -25.257 -1.773 1.00 51.78 166 ILE A C 1
ATOM 1348 O O . ILE A 1 166 ? -0.228 -24.026 -1.845 1.00 51.78 166 ILE A O 1
ATOM 1352 N N . PRO A 1 167 ? 0.626 -25.962 -2.644 1.00 55.94 167 PRO A N 1
ATOM 1353 C CA . PRO A 1 167 ? 1.351 -25.311 -3.718 1.00 55.94 167 PRO A CA 1
ATOM 1354 C C . PRO A 1 167 ? 0.358 -24.580 -4.628 1.00 55.94 167 PRO A C 1
ATOM 1356 O O . PRO A 1 167 ? -0.689 -25.137 -4.979 1.00 55.94 167 PRO A O 1
ATOM 1359 N N . PRO A 1 168 ? 0.630 -23.321 -5.005 1.00 65.50 168 PRO A N 1
ATOM 1360 C CA . PRO A 1 168 ? -0.248 -22.598 -5.906 1.00 65.50 168 PRO A CA 1
ATOM 1361 C C . PRO A 1 168 ? -0.233 -23.282 -7.278 1.00 65.50 168 PRO A C 1
ATOM 1363 O O . PRO A 1 168 ? 0.755 -23.225 -8.005 1.00 65.50 168 PRO A O 1
ATOM 1366 N N . ALA A 1 169 ? -1.344 -23.922 -7.644 1.00 77.31 169 ALA A N 1
ATOM 1367 C CA . ALA A 1 169 ? -1.535 -24.448 -8.989 1.00 77.31 169 ALA A CA 1
ATOM 1368 C C . ALA A 1 169 ? -1.674 -23.290 -9.991 1.00 77.31 169 ALA A C 1
ATOM 1370 O O . ALA A 1 169 ? -2.467 -22.362 -9.785 1.00 77.31 169 ALA A O 1
ATOM 1371 N N . PHE A 1 170 ? -0.945 -23.355 -11.102 1.00 82.75 170 PHE A N 1
ATOM 1372 C CA . PHE A 1 170 ? -1.042 -22.383 -12.189 1.00 82.75 170 PHE A CA 1
ATOM 1373 C C . PHE A 1 170 ? -1.230 -23.061 -13.541 1.00 82.75 170 PHE A C 1
ATOM 1375 O O . PHE A 1 170 ? -0.997 -24.257 -13.713 1.00 82.75 170 PHE A O 1
ATOM 1382 N N . HIS A 1 171 ? -1.719 -22.284 -14.502 1.00 87.56 171 HIS A N 1
ATOM 1383 C CA . HIS A 1 171 ? -2.004 -22.749 -15.852 1.00 87.56 171 HIS A CA 1
ATOM 1384 C C . HIS A 1 171 ? -1.028 -22.132 -16.848 1.00 87.56 171 HIS A C 1
ATOM 1386 O O . HIS A 1 171 ? -0.716 -20.941 -16.751 1.00 87.56 171 HIS A O 1
ATOM 1392 N N . LEU A 1 172 ? -0.558 -22.948 -17.786 1.00 89.94 172 LEU A N 1
ATOM 1393 C CA . LEU A 1 172 ? 0.450 -22.588 -18.769 1.00 89.94 172 LEU A CA 1
ATOM 1394 C C . LEU A 1 172 ? -0.150 -22.599 -20.171 1.00 89.94 172 LEU A C 1
ATOM 1396 O O . LEU A 1 172 ? -0.734 -23.589 -20.606 1.00 89.94 172 LEU A O 1
ATOM 1400 N N . THR A 1 173 ? 0.048 -21.509 -20.903 1.00 91.56 173 THR A N 1
ATOM 1401 C CA . THR A 1 173 ? -0.303 -21.413 -22.323 1.00 91.56 173 THR A CA 1
ATOM 1402 C C . THR A 1 173 ? 0.936 -21.006 -23.105 1.00 91.56 173 THR A C 1
ATOM 1404 O O . THR A 1 173 ? 1.506 -19.951 -22.850 1.00 91.56 173 THR A O 1
ATOM 1407 N N . GLY A 1 174 ? 1.378 -21.842 -24.037 1.00 91.25 174 GLY A N 1
ATOM 1408 C CA . GLY A 1 174 ? 2.496 -21.549 -24.931 1.00 91.25 174 GLY A CA 1
ATOM 1409 C C . GLY A 1 174 ? 2.043 -20.795 -26.176 1.00 91.25 174 GLY A C 1
ATOM 1410 O O . GLY A 1 174 ? 0.928 -20.999 -26.652 1.00 91.25 174 GLY A O 1
ATOM 1411 N N . ILE A 1 175 ? 2.919 -19.957 -26.723 1.00 91.69 175 ILE A N 1
ATOM 1412 C CA . ILE A 1 175 ? 2.824 -19.432 -28.086 1.00 91.69 175 ILE A CA 1
ATOM 1413 C C . ILE A 1 175 ? 3.843 -20.185 -28.926 1.00 91.69 175 ILE A C 1
ATOM 1415 O O . ILE A 1 175 ? 5.044 -20.091 -28.676 1.00 91.69 175 ILE A O 1
ATOM 1419 N N . VAL A 1 176 ? 3.361 -20.906 -29.924 1.00 91.81 176 VAL A N 1
ATOM 1420 C CA . VAL A 1 176 ? 4.185 -21.658 -30.862 1.00 91.81 176 VAL A CA 1
ATOM 1421 C C . VAL A 1 176 ? 4.190 -20.937 -32.210 1.00 91.81 176 VAL A C 1
ATOM 1423 O O . VAL A 1 176 ? 3.142 -20.479 -32.664 1.00 91.81 176 VAL A O 1
ATOM 1426 N N . LEU A 1 177 ? 5.364 -20.806 -32.819 1.00 91.06 177 LEU A N 1
ATOM 1427 C CA . LEU A 1 177 ? 5.592 -20.284 -34.161 1.00 91.06 177 LEU A CA 1
ATOM 1428 C C . LEU A 1 177 ? 5.775 -21.464 -35.122 1.00 91.06 177 LEU A C 1
ATOM 1430 O O . LEU A 1 177 ? 6.632 -22.315 -34.884 1.00 91.06 177 LEU A O 1
ATOM 1434 N N . LEU A 1 178 ? 4.956 -21.525 -36.165 1.00 92.06 178 LEU A N 1
ATOM 1435 C CA . LEU A 1 178 ? 5.025 -22.538 -37.218 1.00 92.06 178 LEU A CA 1
ATOM 1436 C C . LEU A 1 178 ? 5.979 -22.097 -38.341 1.00 92.06 178 LEU A C 1
ATOM 1438 O O . LEU A 1 178 ? 6.358 -20.925 -38.412 1.00 92.06 178 LEU A O 1
ATOM 1442 N N . ASP A 1 179 ? 6.355 -23.028 -39.220 1.00 89.62 179 ASP A N 1
ATOM 1443 C CA . ASP A 1 179 ? 7.282 -22.771 -40.337 1.00 89.62 179 ASP A CA 1
ATOM 1444 C C . ASP A 1 179 ? 6.756 -21.724 -41.336 1.00 89.62 179 ASP A C 1
ATOM 1446 O O . ASP A 1 179 ? 7.535 -21.003 -41.956 1.00 89.62 179 ASP A O 1
ATOM 1450 N N . ASP A 1 180 ? 5.433 -21.578 -41.448 1.00 92.94 180 ASP A N 1
ATOM 1451 C CA . ASP A 1 180 ? 4.772 -20.544 -42.257 1.00 92.94 180 ASP A CA 1
ATOM 1452 C C . ASP A 1 180 ? 4.760 -19.152 -41.585 1.00 92.94 180 ASP A C 1
ATOM 1454 O O . ASP A 1 180 ? 4.191 -18.195 -42.113 1.00 92.94 180 ASP A O 1
ATOM 1458 N N . GLY A 1 181 ? 5.374 -19.026 -40.403 1.00 90.62 181 GLY A N 1
ATOM 1459 C CA . GLY A 1 181 ? 5.423 -17.804 -39.607 1.00 90.62 181 GLY A CA 1
ATOM 1460 C C . GLY A 1 181 ? 4.152 -17.520 -38.802 1.00 90.62 181 GLY A C 1
ATOM 1461 O O . GLY A 1 181 ? 4.082 -16.495 -38.113 1.00 90.62 181 GLY A O 1
ATOM 1462 N N . THR A 1 182 ? 3.144 -18.394 -38.840 1.00 93.62 182 THR A N 1
ATOM 1463 C CA . THR A 1 182 ? 1.922 -18.211 -38.054 1.00 93.62 182 THR A CA 1
ATOM 1464 C C . THR A 1 182 ? 2.149 -18.534 -36.578 1.00 93.62 182 THR A C 1
ATOM 1466 O O . THR A 1 182 ? 2.919 -19.419 -36.199 1.00 93.62 182 THR A O 1
ATOM 1469 N N . LYS A 1 183 ? 1.471 -17.778 -35.706 1.00 92.88 183 LYS A N 1
ATOM 1470 C CA . LYS A 1 183 ? 1.516 -17.971 -34.252 1.00 92.88 183 LYS A CA 1
ATOM 1471 C C . LYS A 1 183 ? 0.261 -18.682 -33.774 1.00 92.88 183 LYS A C 1
ATOM 1473 O O . LYS A 1 183 ? -0.852 -18.225 -34.030 1.00 92.88 183 LYS A O 1
ATOM 1478 N N . ARG A 1 184 ? 0.438 -19.751 -33.001 1.00 92.06 184 ARG A N 1
ATOM 1479 C CA . ARG A 1 184 ? -0.645 -20.541 -32.416 1.00 92.06 184 ARG A CA 1
ATOM 1480 C C . ARG A 1 184 ? -0.504 -20.624 -30.904 1.00 92.06 184 ARG A C 1
ATOM 1482 O O . ARG A 1 184 ? 0.562 -20.935 -30.380 1.00 92.06 184 ARG A O 1
ATOM 1489 N N . ASN A 1 185 ? -1.608 -20.395 -30.199 1.00 92.06 185 ASN A N 1
ATOM 1490 C CA . ASN A 1 185 ? -1.670 -20.647 -28.764 1.00 92.06 185 ASN A CA 1
ATOM 1491 C C . ASN A 1 185 ? -1.884 -22.141 -28.507 1.00 92.06 185 ASN A C 1
ATOM 1493 O O . ASN A 1 185 ? -2.757 -22.766 -29.113 1.00 92.06 185 ASN A O 1
ATOM 1497 N N . VAL A 1 186 ? -1.108 -22.695 -27.584 1.00 92.75 186 VAL A N 1
ATOM 1498 C CA . VAL A 1 186 ? -1.138 -24.105 -27.209 1.00 92.75 186 VAL A CA 1
ATOM 1499 C C . VAL A 1 186 ? -1.330 -24.211 -25.704 1.00 92.75 186 VAL A C 1
ATOM 1501 O O . VAL A 1 186 ? -0.576 -23.626 -24.928 1.00 92.75 186 VAL A O 1
ATOM 1504 N N . ASP A 1 187 ? -2.340 -24.965 -25.281 1.00 92.50 187 ASP A N 1
ATOM 1505 C CA . ASP A 1 187 ? -2.532 -25.273 -23.867 1.00 92.50 187 ASP A CA 1
ATOM 1506 C C . ASP A 1 187 ? -1.496 -26.314 -23.411 1.00 92.50 187 ASP A C 1
ATOM 1508 O O . ASP A 1 187 ? -1.518 -27.474 -23.838 1.00 92.50 187 ASP A O 1
ATOM 1512 N N . ILE A 1 188 ? -0.577 -25.879 -22.547 1.00 91.44 188 ILE A N 1
ATOM 1513 C CA . ILE A 1 188 ? 0.484 -26.710 -21.965 1.00 91.44 188 ILE A CA 1
ATOM 1514 C C . ILE A 1 188 ? -0.056 -27.491 -20.754 1.00 91.44 188 ILE A C 1
ATOM 1516 O O . ILE A 1 188 ? 0.435 -28.582 -20.450 1.00 91.44 188 ILE A O 1
ATOM 1520 N N . GLY A 1 189 ? -1.101 -26.982 -20.096 1.00 89.44 189 GLY A N 1
ATOM 1521 C CA . GLY A 1 189 ? -1.794 -27.631 -18.990 1.00 89.44 189 GLY A CA 1
ATOM 1522 C C . GLY A 1 189 ? -1.615 -26.936 -17.641 1.00 89.44 189 GLY A C 1
ATOM 1523 O O . GLY A 1 189 ? -1.197 -25.781 -17.532 1.00 89.44 189 GLY A O 1
ATOM 1524 N N . LYS A 1 190 ? -2.018 -27.635 -16.578 1.00 86.50 190 LYS A N 1
ATOM 1525 C CA . LYS A 1 190 ? -1.827 -27.187 -15.194 1.00 86.50 190 LYS A CA 1
ATOM 1526 C C . LYS A 1 190 ? -0.501 -27.710 -14.663 1.00 86.50 190 LYS A C 1
ATOM 1528 O O . LYS A 1 190 ? -0.148 -28.858 -14.919 1.00 86.50 190 LYS A O 1
ATOM 1533 N N . HIS A 1 191 ? 0.192 -26.874 -13.907 1.00 83.00 191 HIS A N 1
ATOM 1534 C CA . HIS A 1 191 ? 1.408 -27.246 -13.209 1.00 83.00 191 HIS A CA 1
ATOM 1535 C C . HIS A 1 191 ? 1.292 -26.841 -11.741 1.00 83.00 191 HIS A C 1
ATOM 1537 O O . HIS A 1 191 ? 0.835 -25.742 -11.412 1.00 83.00 191 HIS A O 1
ATOM 1543 N N . GLU A 1 192 ? 1.685 -27.761 -10.871 1.00 79.06 192 GLU A N 1
ATOM 1544 C CA . GLU A 1 192 ? 1.754 -27.558 -9.433 1.00 79.06 192 GLU A CA 1
ATOM 1545 C C . GLU A 1 192 ? 3.227 -27.532 -9.068 1.00 79.06 192 GLU A C 1
ATOM 1547 O O . GLU A 1 192 ? 3.932 -28.522 -9.246 1.00 79.06 192 GLU A O 1
ATOM 1552 N N . ALA A 1 193 ? 3.701 -26.382 -8.602 1.00 68.81 193 ALA A N 1
ATOM 1553 C CA . ALA A 1 193 ? 5.067 -26.258 -8.134 1.00 68.81 193 ALA A CA 1
ATOM 1554 C C . ALA A 1 193 ? 5.076 -25.798 -6.684 1.00 68.81 193 ALA A C 1
ATOM 1556 O O . ALA A 1 193 ? 4.475 -24.787 -6.317 1.00 68.81 193 ALA A O 1
ATOM 1557 N N . THR A 1 194 ? 5.819 -26.532 -5.869 1.00 58.00 194 THR A N 1
ATOM 1558 C CA . THR A 1 194 ? 6.263 -26.114 -4.547 1.00 58.00 194 THR A CA 1
ATOM 1559 C C . THR A 1 194 ? 7.478 -25.207 -4.718 1.00 58.00 194 THR A C 1
ATOM 1561 O O . THR A 1 194 ? 8.622 -25.654 -4.741 1.00 58.00 194 THR A O 1
ATOM 1564 N N . THR A 1 195 ? 7.251 -23.903 -4.871 1.00 60.72 195 THR A N 1
ATOM 1565 C CA . THR A 1 195 ? 8.295 -22.933 -4.525 1.00 60.72 195 THR A CA 1
ATOM 1566 C C . THR A 1 195 ? 8.231 -22.667 -3.028 1.00 60.72 195 THR A C 1
ATOM 1568 O O . THR A 1 195 ? 7.140 -22.573 -2.468 1.00 60.72 195 THR A O 1
ATOM 1571 N N . SER A 1 196 ? 9.392 -22.527 -2.384 1.00 55.19 196 SER A N 1
ATOM 1572 C CA . SER A 1 196 ? 9.508 -22.102 -0.980 1.00 55.19 196 SER A CA 1
ATOM 1573 C C . SER A 1 196 ? 8.706 -20.829 -0.684 1.00 55.19 196 SER A C 1
ATOM 1575 O O . SER A 1 196 ? 8.196 -20.667 0.417 1.00 55.19 196 SER A O 1
ATOM 1577 N N . ASP A 1 197 ? 8.543 -19.967 -1.694 1.00 56.72 197 ASP A N 1
ATOM 1578 C CA . ASP A 1 197 ? 7.995 -18.615 -1.546 1.00 56.72 197 ASP A CA 1
ATOM 1579 C C . ASP A 1 197 ? 6.666 -18.377 -2.285 1.00 56.72 197 ASP A C 1
ATOM 1581 O O . ASP A 1 197 ? 6.137 -17.265 -2.275 1.00 56.72 197 ASP A O 1
ATOM 1585 N N . GLY A 1 198 ? 6.115 -19.386 -2.971 1.00 59.16 198 GLY A N 1
ATOM 1586 C CA . GLY A 1 198 ? 4.871 -19.259 -3.744 1.00 59.16 198 GLY A CA 1
ATOM 1587 C C . GLY A 1 198 ? 4.934 -18.298 -4.945 1.00 59.16 198 GLY A C 1
ATOM 1588 O O . GLY A 1 198 ? 3.896 -18.014 -5.547 1.00 59.16 198 GLY A O 1
ATOM 1589 N N . ASP A 1 199 ? 6.118 -17.784 -5.305 1.00 68.88 199 ASP A N 1
ATOM 1590 C CA . ASP A 1 199 ? 6.303 -16.885 -6.449 1.00 68.88 199 ASP A CA 1
ATOM 1591 C C . ASP A 1 199 ? 6.625 -17.682 -7.730 1.00 68.88 199 ASP A C 1
ATOM 1593 O O . ASP A 1 199 ? 7.684 -18.313 -7.813 1.00 68.88 199 ASP A O 1
ATOM 1597 N N . PRO A 1 200 ? 5.752 -17.667 -8.755 1.00 65.00 200 PRO A N 1
ATOM 1598 C CA . PRO A 1 200 ? 6.008 -18.354 -10.019 1.00 65.00 200 PRO A CA 1
ATOM 1599 C C . PRO A 1 200 ? 7.146 -17.726 -10.830 1.00 65.00 200 PRO A C 1
ATOM 1601 O O . PRO A 1 200 ? 7.688 -18.394 -11.706 1.00 65.00 200 PRO A O 1
ATOM 1604 N N . ALA A 1 201 ? 7.548 -16.479 -10.560 1.00 68.44 201 ALA A N 1
ATOM 1605 C CA . ALA A 1 201 ? 8.678 -15.863 -11.254 1.00 68.44 201 ALA A CA 1
ATOM 1606 C C . ALA A 1 201 ? 9.997 -16.609 -10.983 1.00 68.44 201 ALA A C 1
ATOM 1608 O O . ALA A 1 201 ? 10.845 -16.698 -11.868 1.00 68.44 201 ALA A O 1
ATOM 1609 N N . LEU A 1 202 ? 10.140 -17.210 -9.796 1.00 70.12 202 LEU A N 1
ATOM 1610 C CA . LEU A 1 202 ? 11.309 -18.017 -9.437 1.00 70.12 202 LEU A CA 1
ATOM 1611 C C . LEU A 1 202 ? 11.370 -19.347 -10.201 1.00 70.12 202 LEU A C 1
ATOM 1613 O O . LEU A 1 202 ? 12.451 -19.906 -10.360 1.00 70.12 202 LEU A O 1
ATOM 1617 N N . LEU A 1 203 ? 10.236 -19.850 -10.700 1.00 72.12 203 LEU A N 1
ATOM 1618 C CA . LEU A 1 203 ? 10.198 -21.065 -11.523 1.00 72.12 203 LEU A CA 1
ATOM 1619 C C . LEU A 1 203 ? 10.718 -20.804 -12.929 1.00 72.12 203 LEU A C 1
ATOM 1621 O O . LEU A 1 203 ? 11.444 -21.630 -13.467 1.00 72.12 203 LEU A O 1
ATOM 1625 N N . ILE A 1 204 ? 10.406 -19.632 -13.487 1.00 73.44 204 ILE A N 1
ATOM 1626 C CA . ILE A 1 204 ? 10.861 -19.216 -14.821 1.00 73.44 204 ILE A CA 1
ATOM 1627 C C . ILE A 1 204 ? 12.394 -19.147 -14.888 1.00 73.44 204 ILE A C 1
ATOM 1629 O O . ILE A 1 204 ? 12.981 -19.388 -15.937 1.00 73.44 204 ILE A O 1
ATOM 1633 N N . ALA A 1 205 ? 13.051 -18.848 -13.765 1.00 72.62 205 ALA A N 1
ATOM 1634 C CA . ALA A 1 205 ? 14.506 -18.783 -13.686 1.00 72.62 205 ALA A CA 1
ATOM 1635 C C . ALA A 1 205 ? 15.193 -20.164 -13.691 1.00 72.62 205 ALA A C 1
ATOM 1637 O O . ALA A 1 205 ? 16.408 -20.228 -13.872 1.00 72.62 205 ALA A O 1
ATOM 1638 N N . LYS A 1 206 ? 14.456 -21.267 -13.486 1.00 81.25 206 LYS A N 1
ATOM 1639 C CA . LYS A 1 206 ? 15.032 -22.618 -13.461 1.00 81.25 206 LYS A CA 1
ATOM 1640 C C . LYS A 1 206 ? 15.161 -23.177 -14.887 1.00 81.25 206 LYS A C 1
ATOM 1642 O O . LYS A 1 206 ? 14.143 -23.291 -15.570 1.00 81.25 206 LYS A O 1
ATOM 1647 N N . PRO A 1 207 ? 16.359 -23.609 -15.327 1.00 78.81 207 PRO A N 1
ATOM 1648 C CA . PRO A 1 207 ? 16.549 -24.223 -16.646 1.00 78.81 207 PRO A CA 1
ATOM 1649 C C . PRO A 1 207 ? 15.642 -25.438 -16.882 1.00 78.81 207 PRO A C 1
ATOM 1651 O O . PRO A 1 207 ? 15.048 -25.573 -17.944 1.00 78.81 207 PRO A O 1
ATOM 1654 N N . GLU A 1 208 ? 15.442 -26.260 -15.851 1.00 83.19 208 GLU A N 1
ATOM 1655 C CA . GLU A 1 208 ? 14.577 -27.448 -15.886 1.00 83.19 208 GLU A CA 1
ATOM 1656 C C . GLU A 1 208 ? 13.124 -27.114 -16.260 1.00 83.19 208 GLU A C 1
ATOM 1658 O O . GLU A 1 208 ? 12.446 -27.883 -16.942 1.00 83.19 208 GLU A O 1
ATOM 1663 N N . PHE A 1 209 ? 12.638 -25.938 -15.847 1.00 84.38 209 PHE A N 1
ATOM 1664 C CA . PHE A 1 209 ? 11.288 -25.491 -16.174 1.00 84.38 209 PHE A CA 1
ATOM 1665 C C . PHE A 1 209 ? 11.163 -25.125 -17.657 1.00 84.38 209 PHE A C 1
ATOM 1667 O O . PHE A 1 209 ? 10.143 -25.418 -18.281 1.00 84.38 209 PHE A O 1
ATOM 1674 N N . ALA A 1 210 ? 12.211 -24.538 -18.245 1.00 83.19 210 ALA A N 1
ATOM 1675 C CA . ALA A 1 210 ? 12.265 -24.257 -19.676 1.00 83.19 210 ALA A CA 1
ATOM 1676 C C . ALA A 1 210 ? 12.118 -25.537 -20.504 1.00 83.19 210 ALA A C 1
ATOM 1678 O O . ALA A 1 210 ? 11.336 -25.574 -21.455 1.00 83.19 210 ALA A O 1
ATOM 1679 N N . ASP A 1 211 ? 12.848 -26.584 -20.122 1.00 86.19 211 ASP A N 1
ATOM 1680 C CA . ASP A 1 211 ? 12.848 -27.862 -20.830 1.00 86.19 211 ASP A CA 1
ATOM 1681 C C . ASP A 1 211 ? 11.511 -28.588 -20.685 1.00 86.19 211 ASP A C 1
ATOM 1683 O O . ASP A 1 211 ? 10.940 -29.013 -21.690 1.00 86.19 211 ASP A O 1
ATOM 1687 N N . PHE A 1 212 ? 10.936 -28.602 -19.478 1.00 89.56 212 PHE A N 1
ATOM 1688 C CA . PHE A 1 212 ? 9.589 -29.128 -19.237 1.00 89.56 212 PHE A CA 1
ATOM 1689 C C . PHE A 1 212 ? 8.532 -28.472 -20.142 1.00 89.56 212 PHE A C 1
ATOM 1691 O O . PHE A 1 212 ? 7.713 -29.149 -20.769 1.00 89.56 212 PHE A O 1
ATOM 1698 N N . VAL A 1 213 ? 8.542 -27.138 -20.228 1.00 89.62 213 VAL A N 1
ATOM 1699 C CA . VAL A 1 213 ? 7.585 -26.385 -21.049 1.00 89.62 213 VAL A CA 1
ATOM 1700 C C . VAL A 1 213 ? 7.800 -26.678 -22.537 1.00 89.62 213 VAL A C 1
ATOM 1702 O O . VAL A 1 213 ? 6.819 -26.881 -23.258 1.00 89.62 213 VAL A O 1
ATOM 1705 N N . ARG A 1 214 ? 9.053 -26.750 -23.004 1.00 88.81 214 ARG A N 1
ATOM 1706 C CA . ARG A 1 214 ? 9.377 -27.106 -24.397 1.00 88.81 214 ARG A CA 1
ATOM 1707 C C . ARG A 1 214 ? 8.877 -28.500 -24.755 1.00 88.81 214 ARG A C 1
ATOM 1709 O O . ARG A 1 214 ? 8.248 -28.658 -25.798 1.00 88.81 214 ARG A O 1
ATOM 1716 N N . GLU A 1 215 ? 9.114 -29.491 -23.902 1.00 90.75 215 GLU A N 1
ATOM 1717 C CA . GLU A 1 215 ? 8.692 -30.876 -24.132 1.00 90.75 215 GLU A CA 1
ATOM 1718 C C . GLU A 1 215 ? 7.166 -30.981 -24.240 1.00 90.75 215 GLU A C 1
ATOM 1720 O O . GLU A 1 215 ? 6.632 -31.554 -25.193 1.00 90.75 215 GLU A O 1
ATOM 1725 N N . ARG A 1 216 ? 6.445 -30.340 -23.315 1.00 92.50 216 ARG A N 1
ATOM 1726 C CA . ARG A 1 216 ? 4.978 -30.305 -23.330 1.00 92.50 216 ARG A CA 1
ATOM 1727 C C . ARG A 1 216 ? 4.423 -29.583 -24.552 1.00 92.50 216 ARG A C 1
ATOM 1729 O O . ARG A 1 216 ? 3.466 -30.071 -25.151 1.00 92.50 216 ARG A O 1
ATOM 1736 N N . ALA A 1 217 ? 5.010 -28.447 -24.929 1.00 90.31 217 ALA A N 1
ATOM 1737 C CA . ALA A 1 217 ? 4.610 -27.719 -26.128 1.00 90.31 217 ALA A CA 1
ATOM 1738 C C . ALA A 1 217 ? 4.832 -28.568 -27.389 1.00 90.31 217 ALA A C 1
ATOM 1740 O O . ALA A 1 217 ? 3.925 -28.672 -28.212 1.00 90.31 217 ALA A O 1
ATOM 1741 N N . ARG A 1 218 ? 5.975 -29.259 -27.490 1.00 90.25 218 ARG A N 1
ATOM 1742 C CA . ARG A 1 218 ? 6.302 -30.151 -28.612 1.00 90.25 218 ARG A CA 1
ATOM 1743 C C . ARG A 1 218 ? 5.345 -31.335 -28.718 1.00 90.25 218 ARG A C 1
ATOM 1745 O O . ARG A 1 218 ? 4.919 -31.673 -29.814 1.00 90.25 218 ARG A O 1
ATOM 1752 N N . GLY A 1 219 ? 4.944 -31.921 -27.589 1.00 91.31 219 GLY A N 1
ATOM 1753 C CA . GLY A 1 219 ? 3.939 -32.989 -27.567 1.00 91.31 219 GL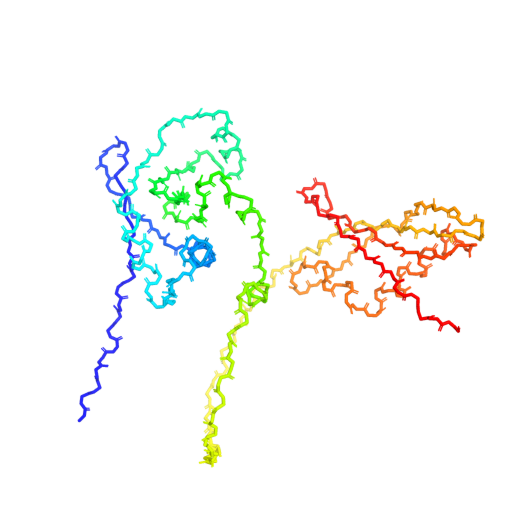Y A CA 1
ATOM 1754 C C . GLY A 1 219 ? 2.549 -32.542 -28.039 1.00 91.31 219 GLY A C 1
ATOM 1755 O O . GLY A 1 219 ? 1.742 -33.368 -28.454 1.00 91.31 219 GLY A O 1
ATOM 1756 N N . LYS A 1 220 ? 2.251 -31.238 -27.985 1.00 92.50 220 LYS A N 1
ATOM 1757 C CA . LYS A 1 220 ? 0.982 -30.657 -28.450 1.00 92.50 220 LYS A CA 1
ATOM 1758 C C . LYS A 1 220 ? 1.060 -30.086 -29.867 1.00 92.50 220 LYS A C 1
ATOM 1760 O O . LYS A 1 220 ? 0.043 -30.049 -30.554 1.00 92.50 220 LYS A O 1
ATOM 1765 N N . CYS A 1 221 ? 2.229 -29.610 -30.282 1.00 89.44 221 CYS A N 1
ATOM 1766 C CA . CYS A 1 221 ? 2.475 -29.011 -31.588 1.00 89.44 221 CYS A CA 1
ATOM 1767 C C . CYS A 1 221 ? 3.913 -29.346 -32.033 1.00 89.44 221 CYS A C 1
ATOM 1769 O O . CYS A 1 221 ? 4.830 -28.570 -31.765 1.00 89.44 221 CYS A O 1
ATOM 1771 N N . PRO A 1 222 ? 4.132 -30.518 -32.657 1.00 89.44 222 PRO A N 1
ATOM 1772 C CA . PRO A 1 222 ? 5.475 -31.008 -32.978 1.00 89.44 222 PRO A CA 1
ATOM 1773 C C . PRO A 1 222 ? 6.155 -30.240 -34.118 1.00 89.44 222 PRO A C 1
ATOM 1775 O O . PRO A 1 222 ? 7.381 -30.183 -34.155 1.00 89.44 222 PRO A O 1
ATOM 1778 N N . GLU A 1 223 ? 5.363 -29.641 -35.009 1.00 88.25 223 GLU A N 1
ATOM 1779 C CA . GLU A 1 223 ? 5.811 -28.879 -36.186 1.00 88.25 223 GLU A CA 1
ATOM 1780 C C . GLU A 1 223 ? 6.190 -27.426 -35.864 1.00 88.25 223 GLU A C 1
ATOM 1782 O O . GLU A 1 223 ? 6.580 -26.677 -36.751 1.00 88.25 223 GLU A O 1
ATOM 1787 N N . GLY A 1 224 ? 6.046 -26.992 -34.610 1.00 86.56 224 GLY A N 1
ATOM 1788 C CA . GLY A 1 224 ? 6.244 -25.598 -34.241 1.00 86.56 224 GLY A CA 1
ATOM 1789 C C . GLY A 1 224 ? 7.286 -25.382 -33.152 1.00 86.56 224 GLY A C 1
ATOM 1790 O O . GLY A 1 224 ? 7.548 -26.237 -32.304 1.00 86.56 224 GLY A O 1
ATOM 1791 N N . TYR A 1 225 ? 7.848 -24.177 -33.142 1.00 88.25 225 TYR A N 1
ATOM 1792 C CA . TYR A 1 225 ? 8.842 -23.728 -32.175 1.00 88.25 225 TYR A CA 1
ATOM 1793 C C . TYR A 1 225 ? 8.200 -22.85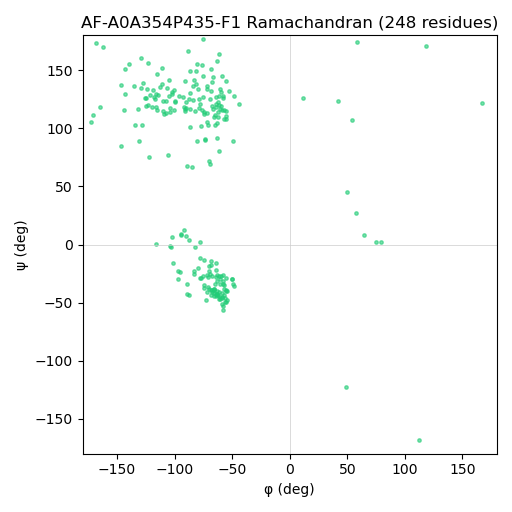1 -31.105 1.00 88.25 225 TYR A C 1
ATOM 1795 O O . TYR A 1 225 ? 7.451 -21.926 -31.401 1.00 88.25 225 TYR A O 1
ATOM 1803 N N . LEU A 1 226 ? 8.502 -23.108 -29.835 1.00 88.44 226 LEU A N 1
ATOM 1804 C CA . LEU A 1 226 ? 7.966 -22.312 -28.732 1.00 88.44 226 LEU A CA 1
ATOM 1805 C C . LEU A 1 226 ? 8.621 -20.912 -28.701 1.00 88.44 226 LEU A C 1
ATOM 1807 O O . LEU A 1 226 ? 9.813 -20.799 -28.421 1.00 88.44 226 LEU A O 1
ATOM 1811 N N . ASP A 1 227 ? 7.842 -19.860 -28.977 1.00 88.25 227 ASP A N 1
ATOM 1812 C CA . ASP A 1 227 ? 8.259 -18.439 -28.996 1.00 88.25 227 ASP A CA 1
ATOM 1813 C C . ASP A 1 227 ? 8.097 -17.785 -27.611 1.00 88.25 227 ASP A C 1
ATOM 1815 O O . ASP A 1 227 ? 8.906 -16.959 -27.180 1.00 88.25 227 ASP A O 1
ATOM 1819 N N . GLY A 1 228 ? 7.073 -18.189 -26.856 1.00 87.50 228 GLY A N 1
ATOM 1820 C CA . GLY A 1 228 ? 6.869 -17.684 -25.503 1.00 87.50 228 GLY A CA 1
ATOM 1821 C C . GLY A 1 228 ? 5.832 -18.450 -24.697 1.00 87.50 228 GLY A C 1
ATOM 1822 O O . GLY A 1 228 ? 5.156 -19.343 -25.202 1.00 87.50 228 GLY A O 1
ATOM 1823 N N . VAL A 1 229 ? 5.713 -18.100 -23.420 1.00 88.75 229 VAL A N 1
ATOM 1824 C CA . VAL A 1 229 ? 4.812 -18.760 -22.468 1.00 88.75 229 VAL A CA 1
ATOM 1825 C C . VAL A 1 229 ? 4.076 -17.722 -21.638 1.00 88.75 229 VAL A C 1
ATOM 1827 O O . VAL A 1 229 ? 4.674 -16.772 -21.131 1.00 88.75 229 VAL A O 1
ATOM 1830 N N . PHE A 1 230 ? 2.780 -17.946 -21.458 1.00 85.81 230 PHE A N 1
ATOM 1831 C CA . PHE A 1 230 ? 1.934 -17.253 -20.506 1.00 85.81 230 PHE A CA 1
ATOM 1832 C C . PHE A 1 230 ? 1.677 -18.122 -19.283 1.00 85.81 230 PHE A C 1
ATOM 1834 O O . PHE A 1 230 ? 1.245 -19.270 -19.395 1.00 85.81 230 PHE A O 1
ATOM 1841 N N . ILE A 1 231 ? 1.876 -17.531 -18.108 1.00 84.88 231 ILE A N 1
ATOM 1842 C CA . ILE A 1 231 ? 1.573 -18.161 -16.822 1.00 84.88 231 ILE A CA 1
ATOM 1843 C C . ILE A 1 231 ? 0.372 -17.458 -16.204 1.00 84.88 231 ILE A C 1
ATOM 1845 O O . ILE A 1 231 ? 0.407 -16.244 -16.006 1.00 84.88 231 ILE A O 1
ATOM 1849 N N . SER A 1 232 ? -0.678 -18.220 -15.895 1.00 81.19 232 SER A N 1
ATOM 1850 C CA . SER A 1 232 ? -1.924 -17.723 -15.304 1.00 81.19 232 SER A CA 1
ATOM 1851 C C . SER A 1 232 ? -2.141 -18.296 -13.899 1.00 81.19 232 SER A C 1
ATOM 1853 O O . SER A 1 232 ? -2.355 -19.500 -13.732 1.00 81.19 232 SER A O 1
ATOM 1855 N N . LEU A 1 233 ? -2.140 -17.428 -12.883 1.00 73.88 233 LEU A N 1
ATOM 1856 C CA . LEU A 1 233 ? -2.291 -17.788 -11.462 1.00 73.88 233 LEU A CA 1
ATOM 1857 C C . LEU A 1 233 ? -3.759 -17.817 -11.005 1.00 73.88 233 LEU A C 1
ATOM 1859 O O . LEU A 1 233 ? -4.196 -17.007 -10.188 1.00 73.88 233 LEU A O 1
ATOM 1863 N N . GLY A 1 234 ? -4.538 -18.769 -11.519 1.00 64.69 234 GLY A N 1
ATOM 1864 C CA . GLY A 1 234 ? -5.915 -19.015 -11.073 1.00 64.69 234 GLY A CA 1
ATOM 1865 C C . GLY A 1 234 ? -6.885 -17.821 -11.204 1.00 64.69 234 GLY A C 1
ATOM 1866 O O . GLY A 1 234 ? -6.538 -16.696 -11.550 1.00 64.69 234 GLY A O 1
ATOM 1867 N N . ARG A 1 235 ? -8.171 -18.058 -10.914 1.00 54.59 235 ARG A N 1
ATOM 1868 C CA . ARG A 1 235 ? -9.249 -17.067 -11.149 1.00 54.59 235 ARG A CA 1
ATOM 1869 C C . ARG A 1 235 ? -9.199 -15.825 -10.243 1.00 54.59 235 ARG A C 1
ATOM 1871 O O . ARG A 1 235 ? -9.908 -14.861 -10.505 1.00 54.59 235 ARG A O 1
ATOM 1878 N N . LYS A 1 236 ? -8.421 -15.844 -9.153 1.00 50.03 236 LYS A N 1
ATOM 1879 C CA . LYS A 1 236 ? -8.397 -14.757 -8.152 1.00 50.03 236 LYS A CA 1
ATOM 1880 C C . LYS A 1 236 ? -7.194 -13.820 -8.279 1.00 50.03 236 LYS A C 1
ATOM 1882 O O . LYS A 1 236 ? -7.250 -12.718 -7.738 1.00 50.03 236 LYS A O 1
ATOM 1887 N N . GLN A 1 237 ? -6.143 -14.205 -9.005 1.00 50.94 237 GLN A N 1
ATOM 1888 C CA . GLN A 1 237 ? -4.981 -13.356 -9.260 1.00 50.94 237 GLN A CA 1
ATOM 1889 C C . GLN A 1 237 ? -4.665 -13.362 -10.758 1.00 50.94 237 GLN A C 1
ATOM 1891 O O . GLN A 1 237 ? -3.870 -14.157 -11.242 1.00 50.94 237 GLN A O 1
ATOM 1896 N N . HIS A 1 238 ? -5.277 -12.439 -11.507 1.00 45.62 238 HIS A N 1
ATOM 1897 C CA . HIS A 1 238 ? -4.909 -12.175 -12.902 1.00 45.62 238 HIS A CA 1
ATOM 1898 C C . HIS A 1 238 ? -3.532 -11.494 -12.961 1.00 45.62 238 HIS A C 1
ATOM 1900 O O . HIS A 1 238 ? -3.417 -10.294 -13.205 1.00 45.62 238 HIS A O 1
ATOM 1906 N N . LYS A 1 239 ? -2.475 -12.249 -12.672 1.00 56.81 239 LYS A N 1
ATOM 1907 C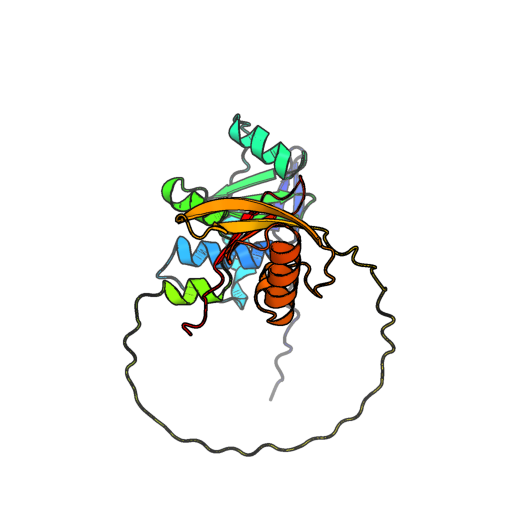 CA . LYS A 1 239 ? -1.114 -11.921 -13.077 1.00 56.81 239 LYS A CA 1
ATOM 1908 C C . LYS A 1 239 ? -0.787 -12.838 -14.242 1.00 56.81 239 LYS A C 1
ATOM 1910 O O . LYS A 1 239 ? -0.732 -14.051 -14.065 1.00 56.81 239 LYS A O 1
ATOM 1915 N N . THR A 1 240 ? -0.609 -12.230 -15.405 1.00 59.81 240 THR A N 1
ATOM 1916 C CA . THR A 1 240 ? -0.097 -12.899 -16.594 1.00 59.81 240 THR A CA 1
ATOM 1917 C C . THR A 1 240 ? 1.369 -12.526 -16.714 1.00 59.81 240 THR A C 1
ATOM 1919 O O . THR A 1 240 ? 1.693 -11.349 -16.872 1.00 59.81 240 THR A O 1
ATOM 1922 N N . LEU A 1 241 ? 2.252 -13.511 -16.592 1.00 68.25 241 LEU A N 1
ATOM 1923 C CA . LEU A 1 241 ? 3.669 -13.340 -16.899 1.00 68.25 241 LEU A CA 1
ATOM 1924 C C . LEU A 1 241 ? 3.896 -13.831 -18.321 1.00 68.25 241 LEU A C 1
ATOM 1926 O O . LEU A 1 241 ? 3.479 -14.941 -18.646 1.00 68.25 241 LEU A O 1
ATOM 1930 N N . PHE A 1 242 ? 4.518 -12.993 -19.148 1.00 74.12 242 PHE A N 1
ATOM 1931 C CA . PHE A 1 242 ? 5.003 -13.391 -20.460 1.00 74.12 242 PHE A CA 1
ATOM 1932 C C . PHE A 1 242 ? 6.496 -13.665 -20.354 1.00 74.12 242 PHE A C 1
ATOM 1934 O O . PHE A 1 242 ? 7.262 -12.791 -19.945 1.00 74.12 242 PHE A O 1
ATOM 1941 N N . TRP A 1 243 ? 6.892 -14.876 -20.714 1.00 75.69 243 TRP A N 1
ATOM 1942 C CA . TRP A 1 243 ? 8.286 -15.274 -20.769 1.00 75.69 243 TRP A CA 1
ATOM 1943 C C . TRP A 1 243 ? 8.651 -15.610 -22.208 1.00 75.69 243 TRP A C 1
ATOM 1945 O O . TRP A 1 243 ? 8.064 -16.513 -22.807 1.00 75.69 243 TRP A O 1
ATOM 1955 N N . ARG A 1 244 ? 9.601 -14.851 -22.762 1.00 77.88 244 ARG A N 1
ATOM 1956 C CA . ARG A 1 244 ? 10.167 -15.120 -24.079 1.00 77.88 244 ARG A CA 1
ATOM 1957 C C . ARG A 1 244 ? 11.329 -16.083 -23.911 1.00 77.88 244 ARG A C 1
ATOM 1959 O O . ARG A 1 244 ? 12.244 -15.812 -23.136 1.00 77.88 244 ARG A O 1
ATOM 1966 N N . ILE A 1 245 ? 11.282 -17.195 -24.630 1.00 72.19 245 ILE A N 1
ATOM 1967 C CA . ILE A 1 245 ? 12.372 -18.163 -24.617 1.00 72.19 245 ILE A CA 1
ATOM 1968 C C . ILE A 1 245 ? 13.366 -17.698 -25.670 1.00 72.19 245 ILE A C 1
ATOM 1970 O O . ILE A 1 245 ? 13.134 -17.880 -26.862 1.00 72.19 245 ILE A O 1
ATOM 1974 N N . GLU A 1 246 ? 14.450 -17.051 -25.241 1.00 63.28 246 GLU A N 1
ATOM 1975 C CA . GLU A 1 246 ? 15.551 -16.755 -26.154 1.00 63.28 246 GLU A CA 1
ATOM 1976 C C . GLU A 1 246 ? 16.094 -18.074 -26.700 1.00 63.28 246 GLU A C 1
ATOM 1978 O O . GLU A 1 246 ? 16.531 -18.957 -25.953 1.00 63.28 246 GLU A O 1
ATOM 1983 N N . GLN A 1 247 ? 16.018 -18.232 -28.018 1.00 58.81 247 GLN A N 1
ATOM 1984 C CA . GLN A 1 247 ? 16.682 -19.341 -28.671 1.00 58.81 247 GLN A CA 1
ATOM 1985 C C . GLN A 1 247 ? 18.173 -19.025 -28.725 1.00 58.81 247 GLN A C 1
ATOM 1987 O O . GLN A 1 247 ? 18.573 -17.973 -29.222 1.00 58.81 247 GLN A O 1
ATOM 1992 N N . ARG A 1 248 ? 19.005 -19.946 -28.226 1.00 47.12 248 ARG A N 1
ATOM 1993 C CA . ARG A 1 248 ? 20.411 -19.962 -28.627 1.00 47.12 248 ARG A CA 1
ATOM 1994 C C . ARG A 1 248 ? 20.419 -20.183 -30.134 1.00 47.12 248 ARG A C 1
ATOM 1996 O O . ARG A 1 248 ? 19.927 -21.215 -30.588 1.00 47.12 248 ARG A O 1
ATOM 2003 N N . ALA A 1 249 ? 20.918 -19.195 -30.874 1.00 40.34 249 ALA A N 1
ATOM 2004 C CA . ALA A 1 249 ? 21.217 -19.345 -32.288 1.00 40.34 249 ALA A CA 1
ATOM 2005 C C . ALA A 1 249 ? 22.019 -20.643 -32.480 1.00 40.34 249 ALA A C 1
ATOM 2007 O O . ALA A 1 249 ? 22.973 -20.887 -31.735 1.00 40.34 249 ALA A O 1
ATOM 2008 N N . ARG A 1 250 ? 21.556 -21.496 -33.395 1.00 42.62 250 ARG A N 1
ATOM 2009 C CA . ARG A 1 250 ? 22.356 -22.609 -33.907 1.00 42.62 250 ARG A CA 1
ATOM 2010 C C . ARG A 1 250 ? 23.406 -22.072 -34.863 1.00 42.62 250 ARG A C 1
ATOM 2012 O O . ARG A 1 250 ? 23.069 -21.111 -35.589 1.00 42.62 250 ARG A O 1
#

Solvent-accessible surface area (backbone atoms only — not comparable to full-atom values): 15747 Å² total; per-residue (Å²): 134,84,78,76,74,85,65,82,74,73,78,76,70,39,72,48,68,47,98,83,70,46,77,43,66,28,47,78,38,72,62,18,54,58,36,41,58,61,50,41,49,72,75,38,73,93,50,88,77,60,79,93,47,46,63,60,52,52,40,60,52,54,75,64,36,47,74,65,84,78,75,49,78,68,45,55,55,47,36,73,72,74,34,90,71,55,43,46,31,40,35,92,55,36,30,42,36,32,40,91,54,26,34,60,36,49,38,54,59,42,77,92,58,32,69,56,68,74,58,81,70,56,79,74,61,59,64,74,70,53,75,85,75,80,83,79,85,80,90,82,84,88,88,83,84,87,82,87,77,92,78,92,77,80,91,74,87,76,80,71,79,82,71,80,73,76,50,63,57,30,37,37,36,33,35,28,37,35,89,88,69,49,78,44,84,40,85,59,43,77,48,74,51,82,51,100,78,72,52,69,72,66,47,73,72,35,70,69,50,55,53,52,51,49,53,45,43,34,77,75,39,74,79,37,45,71,51,29,37,38,40,39,46,53,98,87,40,93,52,75,48,80,45,72,57,81,74,78,81,128

Sequence (250 aa):
MEKADLSQKRPVRLHYTNSKGKQVCIGITHHARKRFIQRWGCIYPDTELDPATVDSKIAEFFAQTIRQKTYDRKHKTRLKRHGKDTLYFKHSHLTFIVQDAALLTVEISNRSKRYLNKQQHSPVQLAAYAPPQRCCNTSKACSGEPTQSQHSRKAIIEVEPKVQLIPPAFHLTGIVLLDDGTKRNVDIGKHEATTSDGDPALLIAKPEFADFVRERARGKCPEGYLDGVFISLGRKQHKTLFWRIEQRAR

Foldseek 3Di:
DDPPDPPPPPQQWAWDQDPVRDIFTAAEDPAALVQQQLVCCVVPVPDHDDSVCSRVVCRVQQVQWDKDPDCDPVNVVVCVVPHVQWTWTDDDQKIFIGHPRYRPHIAGNDPVCRVVVPDPDDPVVVVVPDDDDPDDDDDDDDDDDDDDDDDDDDDDPPPPPPPVPQFQKKWKWFWWQAPVRDTDIDGLGIDGDDDVVSDCVVVLPDPVSVVSSQVSVCVGPVRTDTQWMWIQRDPPDGDTDIDGDDDDDD

Secondary structure (DSSP, 8-state):
---------PPP-EEEE-TTS-EEEEEEPHHHHHHHHHHHHHH-TT----GGGHHHHHHHHHHT-EE-----HHHHHHHHHH-TT-EEEEETTEEEEEETTEEEEEEE--STTGGGGG----HHHHHTTS--------------------------------------EEEEEEEEE-TTS-EEEEEEEEEE---TT--THHHHT-HHHHHHHHHHHHHH-TTSEEEEEEEEETTTEEEEEEEE-PPPP-

Radius of gyration: 25.81 Å; Cα contacts (8 Å, |Δi|>4): 301; chains: 1; bounding box: 62×49×74 Å

Nearest PDB structures (foldseek):
  2x1j-assembly1_A-2  TM=3.769E-01  e=2.333E+00  Deinococcus radiodurans
  4ocm-assembly2_E  TM=4.289E-01  e=2.788E+00  Saccharomyces cerevisiae S288C
  2x1k-assembly1_A-2  TM=3.197E-01  e=2.627E+00  Deinococcus radiodurans
  2ha1-assembly1_A  TM=2.310E-01  e=7.207E+00  Homo sapiens

Mean predicted aligned error: 17.74 Å